Protein AF-A0A7S3CDD2-F1 (afdb_monomer_lite)

pLDDT: mean 77.71, std 18.98, range [27.02, 98.0]

Structure (mmCIF, N/CA/C/O backbone):
data_AF-A0A7S3CDD2-F1
#
_entry.id   AF-A0A7S3CDD2-F1
#
loop_
_atom_site.group_PDB
_atom_site.id
_atom_site.type_symbol
_atom_site.label_atom_id
_atom_site.label_alt_id
_atom_site.label_comp_id
_atom_site.label_asym_id
_atom_site.label_entity_id
_atom_site.label_seq_id
_atom_site.pdbx_PDB_ins_code
_atom_site.Cartn_x
_atom_site.Cartn_y
_atom_site.Cartn_z
_atom_site.occupancy
_atom_site.B_iso_or_equiv
_atom_site.auth_seq_id
_atom_site.auth_comp_id
_atom_site.auth_asym_id
_atom_site.auth_atom_id
_atom_site.pdbx_PDB_model_num
ATOM 1 N N . LYS A 1 1 ? 47.837 -48.093 -60.124 1.00 44.69 1 LYS A N 1
ATOM 2 C CA . LYS A 1 1 ? 47.732 -46.709 -59.600 1.00 44.69 1 LYS A CA 1
ATOM 3 C C . LYS A 1 1 ? 46.659 -46.720 -58.515 1.00 44.69 1 LYS A C 1
ATOM 5 O O . LYS A 1 1 ? 45.499 -46.904 -58.849 1.00 44.69 1 LYS A O 1
ATOM 10 N N . GLN A 1 2 ? 47.067 -46.703 -57.245 1.00 33.03 2 GLN A N 1
ATOM 11 C CA . GLN A 1 2 ? 46.164 -46.720 -56.086 1.00 33.03 2 GLN A CA 1
ATOM 12 C C . GLN A 1 2 ? 45.452 -45.362 -55.933 1.00 33.03 2 GLN A C 1
ATOM 14 O O . GLN A 1 2 ? 46.067 -44.343 -56.252 1.00 33.03 2 GLN A O 1
ATOM 19 N N . PRO A 1 3 ? 44.196 -45.319 -55.452 1.00 31.84 3 PRO A N 1
ATOM 20 C CA . PRO A 1 3 ? 43.519 -44.071 -55.125 1.00 31.84 3 PRO A CA 1
ATOM 21 C C . PRO A 1 3 ? 43.970 -43.536 -53.757 1.00 31.84 3 PRO A C 1
ATOM 23 O O . PRO A 1 3 ? 44.093 -44.277 -52.783 1.00 31.84 3 PRO A O 1
ATOM 26 N N . VAL A 1 4 ? 44.219 -42.228 -53.710 1.00 32.44 4 VAL A N 1
ATOM 27 C CA . VAL A 1 4 ? 44.637 -41.464 -52.529 1.00 32.44 4 VAL A CA 1
ATOM 28 C C . VAL A 1 4 ? 43.463 -41.335 -51.553 1.00 32.44 4 VAL A C 1
ATOM 30 O O . VAL A 1 4 ? 42.396 -40.844 -51.916 1.00 32.44 4 VAL A O 1
ATOM 33 N N . ARG A 1 5 ? 43.667 -41.774 -50.308 1.00 27.02 5 ARG A N 1
ATOM 34 C CA . ARG A 1 5 ? 42.737 -41.621 -49.182 1.00 27.02 5 ARG A CA 1
ATOM 35 C C . ARG A 1 5 ? 43.012 -40.270 -48.513 1.00 27.02 5 ARG A C 1
ATOM 37 O O . ARG A 1 5 ? 44.106 -40.063 -48.002 1.00 27.02 5 ARG A O 1
ATOM 44 N N . ILE A 1 6 ? 42.043 -39.355 -48.533 1.00 33.84 6 ILE A N 1
ATOM 45 C CA . ILE A 1 6 ? 42.117 -38.089 -47.790 1.00 33.84 6 ILE A CA 1
ATOM 46 C C . ILE A 1 6 ? 41.611 -38.364 -46.370 1.00 33.84 6 ILE A C 1
ATOM 48 O O . ILE A 1 6 ? 40.431 -38.646 -46.170 1.00 33.84 6 ILE A O 1
ATOM 52 N N . GLU A 1 7 ? 42.509 -38.323 -45.388 1.00 28.56 7 GLU A N 1
ATOM 53 C CA . GLU A 1 7 ? 42.149 -38.348 -43.971 1.00 28.56 7 GLU A CA 1
ATOM 54 C C . GLU A 1 7 ? 41.688 -36.950 -43.534 1.00 28.56 7 GLU A C 1
ATOM 56 O O . GLU A 1 7 ? 42.479 -36.012 -43.441 1.00 28.56 7 GLU A O 1
ATOM 61 N N . CYS A 1 8 ? 40.393 -36.793 -43.248 1.00 30.27 8 CYS A N 1
ATOM 62 C CA . CYS A 1 8 ? 39.900 -35.639 -42.503 1.00 30.27 8 CYS A CA 1
ATOM 63 C C . CYS A 1 8 ? 40.262 -35.818 -41.023 1.00 30.27 8 CYS A C 1
ATOM 65 O O . CYS A 1 8 ? 39.617 -36.577 -40.301 1.00 30.27 8 CYS A O 1
ATOM 67 N N . GLY A 1 9 ? 41.301 -35.112 -40.574 1.00 28.06 9 GLY A N 1
ATOM 68 C CA . GLY A 1 9 ? 41.682 -35.036 -39.167 1.00 28.06 9 GLY A CA 1
ATOM 69 C C . GLY A 1 9 ? 40.544 -34.479 -38.307 1.00 28.06 9 GLY A C 1
ATOM 70 O O . GLY A 1 9 ? 40.182 -33.306 -38.407 1.00 28.06 9 GLY A O 1
ATOM 71 N N . GLY A 1 10 ? 39.984 -35.323 -37.441 1.00 31.42 10 GLY A N 1
ATOM 72 C CA . GLY A 1 10 ? 39.013 -34.921 -36.431 1.00 31.42 10 GLY A CA 1
ATOM 73 C C . GLY A 1 10 ? 39.671 -34.066 -35.349 1.00 31.42 10 GLY A C 1
ATOM 74 O O . GLY A 1 10 ? 40.339 -34.587 -34.457 1.00 31.42 10 GLY A O 1
ATOM 75 N N . ARG A 1 11 ? 39.453 -32.746 -35.382 1.00 32.41 11 ARG A N 1
ATOM 76 C CA . ARG A 1 11 ? 39.662 -31.901 -34.198 1.00 32.41 11 ARG A CA 1
ATOM 77 C C . ARG A 1 11 ? 38.516 -32.138 -33.217 1.00 32.41 11 ARG A C 1
ATOM 79 O O . ARG A 1 11 ? 37.375 -31.762 -33.462 1.00 32.41 11 ARG A O 1
ATOM 86 N N . SER A 1 12 ? 38.857 -32.764 -32.096 1.00 34.38 12 SER A N 1
ATOM 87 C CA . SER A 1 12 ? 38.021 -32.928 -30.907 1.00 34.38 12 SER A CA 1
ATOM 88 C C . SER A 1 12 ? 37.469 -31.574 -30.427 1.00 34.38 12 SER A C 1
ATOM 90 O O . SER A 1 12 ? 38.208 -30.746 -29.891 1.00 34.38 12 SER A O 1
ATOM 92 N N . ARG A 1 13 ? 36.161 -31.339 -30.612 1.00 43.97 13 ARG A N 1
ATOM 93 C CA . ARG A 1 13 ? 35.403 -30.235 -29.996 1.00 43.97 13 ARG A CA 1
ATOM 94 C C . ARG A 1 13 ? 35.226 -30.517 -28.499 1.00 43.97 13 ARG A C 1
ATOM 96 O O . ARG A 1 13 ? 34.187 -31.003 -28.071 1.00 43.97 13 ARG A O 1
ATOM 103 N N . ARG A 1 14 ? 36.245 -30.226 -27.685 1.00 39.53 14 ARG A N 1
ATOM 104 C CA . ARG A 1 14 ? 36.165 -30.303 -26.207 1.00 39.53 14 ARG A CA 1
ATOM 105 C C . ARG A 1 14 ? 35.818 -28.974 -25.513 1.00 39.53 14 ARG A C 1
ATOM 107 O O . ARG A 1 14 ? 35.902 -28.907 -24.295 1.00 39.53 14 ARG A O 1
ATOM 114 N N . GLY A 1 15 ? 35.402 -27.939 -26.251 1.00 38.94 15 GLY A N 1
ATOM 115 C CA . GLY A 1 15 ? 35.083 -26.611 -25.688 1.00 38.94 15 GLY A CA 1
ATOM 116 C C . GLY A 1 15 ? 33.625 -26.141 -25.809 1.00 38.94 15 GLY A C 1
ATOM 117 O O . GLY A 1 15 ? 33.209 -25.270 -25.055 1.00 38.94 15 GLY A O 1
ATOM 118 N N . GLU A 1 16 ? 32.819 -26.707 -26.715 1.00 38.12 16 GLU A N 1
ATOM 119 C CA . GLU A 1 16 ? 31.482 -26.160 -27.032 1.00 38.12 16 GLU A CA 1
ATOM 120 C C . GLU A 1 16 ? 30.388 -26.550 -26.019 1.00 38.12 16 GLU A C 1
ATOM 122 O O . GLU A 1 16 ? 29.448 -25.787 -25.797 1.00 38.12 16 GLU A O 1
ATOM 127 N N . GLY A 1 17 ? 30.517 -27.703 -25.349 1.00 36.50 17 GLY A N 1
ATOM 128 C CA . GLY A 1 17 ? 29.514 -28.184 -24.387 1.00 36.50 17 GLY A CA 1
ATOM 129 C C . GLY A 1 17 ? 29.420 -27.342 -23.107 1.00 36.50 17 GLY A C 1
ATOM 130 O O . GLY A 1 17 ? 28.330 -27.162 -22.568 1.00 36.50 17 GLY A O 1
ATOM 131 N N . GLY A 1 18 ? 30.541 -26.775 -22.648 1.00 36.41 18 GLY A N 1
ATOM 132 C CA . GLY A 1 18 ? 30.579 -25.904 -21.467 1.00 36.41 18 GLY A CA 1
ATOM 133 C C . GLY A 1 18 ? 29.963 -24.529 -21.730 1.00 36.41 18 GLY A C 1
ATOM 134 O O . GLY A 1 18 ? 29.165 -24.050 -20.929 1.00 36.41 18 GLY A O 1
ATOM 135 N N . ALA A 1 19 ? 30.260 -23.928 -22.887 1.00 42.72 19 ALA A N 1
ATOM 136 C CA . ALA A 1 19 ? 29.684 -22.646 -23.289 1.00 42.72 19 ALA A CA 1
ATOM 137 C C . ALA A 1 19 ? 28.159 -22.742 -23.463 1.00 42.72 19 ALA A C 1
ATOM 139 O O . ALA A 1 19 ? 27.428 -21.921 -22.918 1.00 42.72 19 ALA A O 1
ATOM 140 N N . MET A 1 20 ? 27.658 -23.790 -24.127 1.00 38.34 20 MET A N 1
ATOM 141 C CA . MET A 1 20 ? 26.214 -24.008 -24.295 1.00 38.34 20 MET A CA 1
ATOM 142 C C . MET A 1 20 ? 25.479 -24.245 -22.966 1.00 38.34 20 MET A C 1
ATOM 144 O O . MET A 1 20 ? 24.372 -23.739 -22.782 1.00 38.34 20 MET A O 1
ATOM 148 N N . ALA A 1 21 ? 26.087 -24.956 -22.012 1.00 39.12 21 ALA A N 1
ATOM 149 C CA . ALA A 1 21 ? 25.504 -25.168 -20.685 1.00 39.12 21 ALA A CA 1
ATOM 150 C C . ALA A 1 21 ? 25.450 -23.874 -19.850 1.00 39.12 21 ALA A C 1
ATOM 152 O O . ALA A 1 21 ? 24.441 -23.598 -19.200 1.00 39.12 21 ALA A O 1
ATOM 153 N N . VAL A 1 22 ? 26.498 -23.043 -19.905 1.00 51.34 22 VAL A N 1
ATOM 154 C CA . VAL A 1 22 ? 26.541 -21.734 -19.227 1.00 51.34 22 VAL A CA 1
ATOM 155 C C . VAL A 1 22 ? 25.555 -20.746 -19.860 1.00 51.34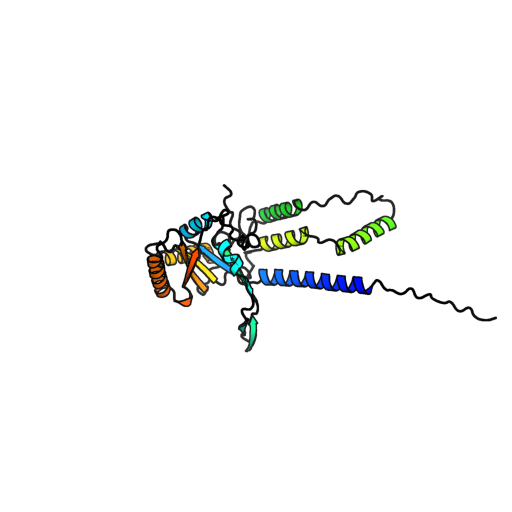 22 VAL A C 1
ATOM 157 O O . VAL A 1 22 ? 24.866 -20.027 -19.135 1.00 51.34 22 VAL A O 1
ATOM 160 N N . LEU A 1 23 ? 25.430 -20.747 -21.192 1.00 50.94 23 LEU A N 1
ATOM 161 C CA . LEU A 1 23 ? 24.440 -19.951 -21.925 1.00 50.94 23 LEU A CA 1
ATOM 162 C C . LEU A 1 23 ? 23.010 -20.367 -21.568 1.00 50.94 23 LEU A C 1
ATOM 164 O O . LEU A 1 23 ? 22.178 -19.503 -21.295 1.00 50.94 23 LEU A O 1
ATOM 168 N N . SER A 1 24 ? 22.747 -21.674 -21.486 1.00 52.56 24 SER A N 1
ATOM 169 C CA . SER A 1 24 ? 21.466 -22.206 -21.019 1.00 52.56 24 SER A CA 1
ATOM 170 C C . SER A 1 24 ? 21.169 -21.743 -19.591 1.00 52.56 24 SER A C 1
ATOM 172 O O . SER A 1 24 ? 20.149 -21.100 -19.361 1.00 52.56 24 SER A O 1
ATOM 174 N N . ALA A 1 25 ? 22.080 -21.946 -18.636 1.00 49.12 25 ALA A N 1
ATOM 175 C CA . ALA A 1 25 ? 21.878 -21.531 -17.245 1.00 49.12 25 ALA A CA 1
ATOM 176 C C . ALA A 1 25 ? 21.693 -20.008 -17.081 1.00 49.12 25 ALA A C 1
ATOM 178 O O . ALA A 1 25 ? 20.940 -19.555 -16.219 1.00 49.12 25 ALA A O 1
ATOM 179 N N . ARG A 1 26 ? 22.363 -19.199 -17.913 1.00 56.16 26 ARG A N 1
ATOM 180 C CA . ARG A 1 26 ? 22.206 -17.738 -17.932 1.00 56.16 26 ARG A CA 1
ATOM 181 C C . ARG A 1 26 ? 20.843 -17.321 -18.481 1.00 56.16 26 ARG A C 1
ATOM 183 O O . ARG A 1 26 ? 20.197 -16.484 -17.861 1.00 56.16 26 ARG A O 1
ATOM 190 N N . ALA A 1 27 ? 20.403 -17.920 -19.587 1.00 57.38 27 ALA A N 1
ATOM 191 C CA . ALA A 1 27 ? 19.078 -17.677 -20.149 1.00 57.38 27 ALA A CA 1
ATOM 192 C C . ALA A 1 27 ? 17.964 -18.078 -19.168 1.00 57.38 27 ALA A C 1
ATOM 194 O O . ALA A 1 27 ? 17.011 -17.325 -18.998 1.00 57.38 27 ALA A O 1
ATOM 195 N N . HIS A 1 28 ? 18.129 -19.203 -18.461 1.00 56.31 28 HIS A N 1
ATOM 196 C CA . HIS A 1 28 ? 17.193 -19.643 -17.422 1.00 56.31 28 HIS A CA 1
ATOM 197 C C . HIS A 1 28 ? 17.109 -18.643 -16.263 1.00 56.31 28 HIS A C 1
ATOM 199 O O . HIS A 1 28 ? 16.005 -18.281 -15.875 1.00 56.31 28 HIS A O 1
ATOM 205 N N . ARG A 1 29 ? 18.242 -18.125 -15.762 1.00 62.16 29 ARG A N 1
ATOM 206 C CA . ARG A 1 29 ? 18.225 -17.075 -14.727 1.00 62.16 29 ARG A CA 1
ATOM 207 C C . ARG A 1 29 ? 17.550 -15.791 -1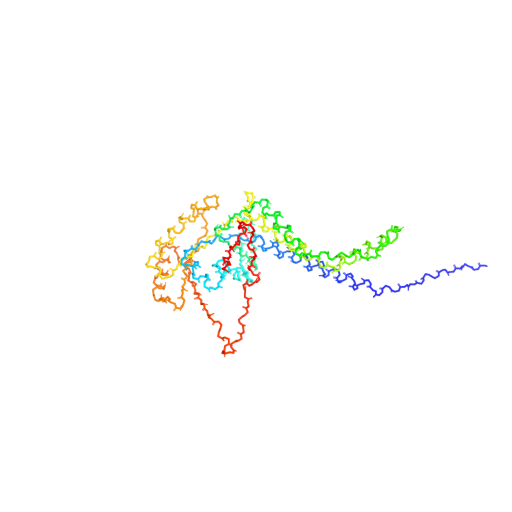5.202 1.00 62.16 29 ARG A C 1
ATOM 209 O O . ARG A 1 29 ? 16.735 -15.246 -14.484 1.00 62.16 29 ARG A O 1
ATOM 216 N N . THR A 1 30 ? 17.827 -15.332 -16.423 1.00 68.00 30 THR A N 1
ATOM 217 C CA . THR A 1 30 ? 17.178 -14.118 -16.955 1.00 68.00 30 THR A CA 1
ATOM 218 C C . THR A 1 30 ? 15.669 -14.293 -17.143 1.00 68.00 30 THR A C 1
ATOM 220 O O . THR A 1 30 ? 14.917 -13.355 -16.908 1.00 68.00 30 THR A O 1
ATOM 223 N N . LEU A 1 31 ? 15.217 -15.481 -17.555 1.00 69.88 31 LEU A N 1
ATOM 224 C CA . LEU A 1 31 ? 13.791 -15.807 -17.617 1.00 69.88 31 LEU A CA 1
ATOM 225 C C . LEU A 1 31 ? 13.153 -15.846 -16.228 1.00 69.88 31 LEU A C 1
ATOM 227 O O . LEU A 1 31 ? 12.048 -15.342 -16.070 1.00 69.88 31 LEU A O 1
ATOM 231 N N . GLN A 1 32 ? 13.847 -16.408 -15.241 1.00 72.31 32 GLN A N 1
ATOM 232 C CA . GLN A 1 32 ? 13.376 -16.444 -13.862 1.00 72.31 32 GLN A CA 1
ATOM 233 C C . GLN A 1 32 ? 13.269 -15.033 -13.264 1.00 72.31 32 GLN A C 1
ATOM 235 O O . GLN A 1 32 ? 12.218 -14.693 -12.734 1.00 72.31 32 GLN A O 1
ATOM 240 N N . ASP A 1 33 ? 14.284 -14.183 -13.451 1.00 72.50 33 ASP A N 1
ATOM 241 C CA . ASP A 1 33 ? 14.257 -12.778 -13.017 1.00 72.50 33 ASP A CA 1
ATOM 242 C C . ASP A 1 33 ? 13.045 -12.039 -13.622 1.00 72.50 33 ASP A C 1
ATOM 244 O O . ASP A 1 33 ? 12.348 -11.295 -12.940 1.00 72.50 33 ASP A O 1
ATOM 248 N N . LEU A 1 34 ? 12.759 -12.269 -14.911 1.00 75.81 34 LEU A N 1
ATOM 249 C CA . LEU A 1 34 ? 11.596 -11.688 -15.588 1.00 75.81 34 LEU A CA 1
ATOM 250 C C . LEU A 1 34 ? 10.269 -12.221 -15.038 1.00 75.81 34 LEU A C 1
ATOM 252 O O . LEU A 1 34 ? 9.309 -11.465 -14.923 1.00 75.81 34 LEU A O 1
ATOM 256 N N . GLN A 1 35 ? 10.192 -13.515 -14.728 1.00 79.06 35 GLN A N 1
ATOM 257 C CA . GLN A 1 35 ? 9.001 -14.110 -14.121 1.00 79.06 35 GLN A CA 1
ATOM 258 C C . GLN A 1 35 ? 8.736 -13.519 -12.738 1.00 79.06 35 GLN A C 1
ATOM 260 O O . GLN A 1 35 ? 7.585 -13.222 -12.428 1.00 79.06 35 GLN A O 1
ATOM 265 N N . GLU A 1 36 ? 9.785 -13.312 -11.943 1.00 79.69 36 GLU A N 1
ATOM 266 C CA . GLU A 1 36 ? 9.703 -12.659 -10.638 1.00 79.69 36 GLU A CA 1
ATOM 267 C C . GLU A 1 36 ? 9.263 -11.191 -10.785 1.00 79.69 36 GLU A C 1
ATOM 269 O O . GLU A 1 36 ? 8.282 -10.801 -10.156 1.00 79.69 36 GLU A O 1
ATOM 274 N N . GLU A 1 37 ? 9.864 -10.411 -11.696 1.00 78.69 37 GLU A N 1
ATOM 275 C CA . GLU A 1 37 ? 9.455 -9.019 -11.981 1.00 78.69 37 GLU A CA 1
ATOM 276 C C . GLU A 1 37 ? 7.971 -8.925 -12.403 1.00 78.69 37 GLU A C 1
ATOM 278 O O . GLU A 1 37 ? 7.223 -8.064 -11.927 1.00 78.69 37 GLU A O 1
ATOM 283 N N . VAL A 1 38 ? 7.513 -9.832 -13.273 1.00 83.19 38 VAL A N 1
ATOM 284 C CA . VAL A 1 38 ? 6.109 -9.887 -13.714 1.00 83.19 38 VAL A CA 1
ATOM 285 C C . VAL A 1 38 ? 5.184 -10.305 -12.570 1.00 83.19 38 VAL A C 1
ATOM 287 O O . VAL A 1 38 ? 4.114 -9.716 -12.406 1.00 83.19 38 VAL A O 1
ATOM 290 N N . ALA A 1 39 ? 5.572 -11.294 -11.763 1.00 82.25 39 ALA A N 1
ATOM 291 C CA . ALA A 1 39 ? 4.796 -11.727 -10.603 1.00 82.25 39 ALA A CA 1
ATOM 292 C C . ALA A 1 39 ? 4.650 -10.598 -9.570 1.00 82.25 39 ALA A C 1
ATOM 294 O O . ALA A 1 39 ? 3.557 -10.368 -9.056 1.00 82.25 39 ALA A O 1
ATOM 295 N N . GLU A 1 40 ? 5.718 -9.838 -9.318 1.00 83.19 40 GLU A N 1
ATOM 296 C CA . GLU A 1 40 ? 5.674 -8.665 -8.446 1.00 83.19 40 GLU A CA 1
ATOM 297 C C . GLU A 1 40 ? 4.737 -7.583 -8.993 1.00 83.19 40 GLU A C 1
ATOM 299 O O . GLU A 1 40 ? 3.902 -7.069 -8.248 1.00 83.19 40 GLU A O 1
ATOM 304 N N . ARG A 1 41 ? 4.815 -7.261 -10.294 1.00 84.69 41 ARG A N 1
ATOM 305 C CA . ARG A 1 41 ? 3.956 -6.244 -10.930 1.00 84.69 41 ARG A CA 1
ATOM 306 C C . ARG A 1 41 ? 2.480 -6.641 -10.956 1.00 84.69 41 ARG A C 1
ATOM 308 O O . ARG A 1 41 ? 1.616 -5.780 -10.816 1.00 84.69 41 ARG A O 1
ATOM 315 N N . THR A 1 42 ? 2.189 -7.924 -11.141 1.00 86.94 42 THR A N 1
ATOM 316 C CA . THR A 1 42 ? 0.814 -8.443 -11.253 1.00 86.94 42 THR A CA 1
ATOM 317 C C . THR A 1 42 ? 0.156 -8.729 -9.904 1.00 86.94 42 THR A C 1
ATOM 319 O O . THR A 1 42 ? -1.033 -9.047 -9.861 1.00 86.94 42 THR A O 1
ATOM 322 N N . GLY A 1 43 ? 0.891 -8.576 -8.799 1.00 90.56 43 GLY A N 1
ATOM 323 C CA . GLY A 1 43 ? 0.340 -8.684 -7.453 1.00 90.56 43 GLY A CA 1
ATOM 324 C C . GLY A 1 43 ? -0.800 -7.685 -7.201 1.00 90.56 43 GLY A C 1
ATOM 325 O O . GLY A 1 43 ? -0.804 -6.599 -7.793 1.00 90.56 43 GLY A O 1
ATOM 326 N N . PRO A 1 44 ? -1.773 -8.007 -6.331 1.00 92.75 44 PRO A N 1
ATOM 327 C CA . PRO A 1 44 ? -2.871 -7.104 -6.002 1.00 92.75 44 PRO A CA 1
ATOM 328 C C . PRO A 1 44 ? -2.379 -5.772 -5.425 1.00 92.75 44 PRO A C 1
ATOM 330 O O . PRO A 1 44 ? -1.503 -5.744 -4.559 1.00 92.75 44 PRO A O 1
ATOM 333 N N . SER A 1 45 ? -2.986 -4.678 -5.885 1.00 93.56 45 SER A N 1
ATOM 334 C CA . SER A 1 45 ? -2.762 -3.324 -5.372 1.00 93.56 45 SER A CA 1
ATOM 335 C C . SER A 1 45 ? -3.612 -3.067 -4.124 1.00 93.56 45 SER A C 1
ATOM 337 O O . SER A 1 45 ? -4.788 -3.434 -4.066 1.00 93.56 45 SER A O 1
ATOM 339 N N . CYS A 1 46 ? -3.031 -2.427 -3.117 1.00 95.12 46 CYS A N 1
ATOM 340 C CA . CYS A 1 46 ? -3.684 -2.036 -1.881 1.00 95.12 46 CYS A CA 1
ATOM 341 C C . CYS A 1 46 ? -3.423 -0.556 -1.610 1.00 95.12 46 CYS A C 1
ATOM 343 O O . CYS A 1 46 ? -2.276 -0.116 -1.502 1.00 95.12 46 CYS A O 1
ATOM 345 N N . LEU A 1 47 ? -4.507 0.193 -1.444 1.00 95.19 47 LEU A N 1
ATOM 346 C CA . LEU A 1 47 ? -4.456 1.587 -1.035 1.00 95.19 47 LEU A CA 1
ATOM 347 C C . LEU A 1 47 ? -4.164 1.664 0.464 1.00 95.19 47 LEU A C 1
ATOM 349 O O . LEU A 1 47 ? -4.704 0.888 1.249 1.00 95.19 47 LEU A O 1
ATOM 353 N N . VAL A 1 48 ? -3.342 2.615 0.881 1.00 96.00 48 VAL A N 1
ATOM 354 C CA . VAL A 1 48 ? -3.050 2.890 2.286 1.00 96.00 48 VAL A CA 1
ATOM 355 C C . VAL A 1 48 ? -3.398 4.342 2.579 1.00 96.00 48 VAL A C 1
ATOM 357 O O . VAL A 1 48 ? -2.941 5.251 1.887 1.00 96.00 48 VAL A O 1
ATOM 360 N N . SER A 1 49 ? -4.209 4.559 3.612 1.00 96.06 49 SER A N 1
ATOM 361 C CA . SER A 1 49 ? -4.543 5.887 4.120 1.00 96.06 49 SER A CA 1
ATOM 362 C C . SER A 1 49 ? -4.253 5.954 5.613 1.00 96.06 49 SER A C 1
ATOM 364 O O . SER A 1 49 ? -4.688 5.098 6.386 1.00 96.06 49 SER A O 1
ATOM 366 N N . CYS A 1 50 ? -3.497 6.970 6.015 1.00 95.62 50 CYS A N 1
ATOM 367 C CA . CYS A 1 50 ? -3.011 7.138 7.378 1.00 95.62 50 CYS A CA 1
ATOM 368 C C . CYS A 1 50 ? -3.572 8.419 7.992 1.00 95.62 50 CYS A C 1
ATOM 370 O O . CYS A 1 50 ? -3.741 9.432 7.310 1.00 95.62 50 CYS A O 1
ATOM 372 N N . SER A 1 51 ? -3.819 8.401 9.302 1.00 95.44 51 SER A N 1
ATOM 373 C CA . SER A 1 51 ? -4.039 9.641 10.037 1.00 95.44 51 SER A CA 1
ATOM 374 C C . SER A 1 51 ? -2.730 10.450 10.122 1.00 95.44 51 SER A C 1
ATOM 376 O O . SER A 1 51 ? -1.645 9.859 10.146 1.00 95.44 51 SER A O 1
ATOM 378 N N . PRO A 1 52 ? -2.790 11.793 10.202 1.00 93.19 52 PRO A N 1
ATOM 379 C CA . PRO A 1 52 ? -1.589 12.635 10.263 1.00 93.19 52 PRO A CA 1
ATOM 380 C C . PRO A 1 52 ? -0.632 12.287 11.416 1.00 93.19 52 PRO A C 1
ATOM 382 O O . PRO A 1 52 ? 0.578 12.468 11.315 1.00 93.19 52 PRO A O 1
ATOM 385 N N . GLU A 1 53 ? -1.163 11.765 12.518 1.00 93.00 53 GLU A N 1
ATOM 386 C CA . GLU A 1 53 ? -0.389 11.346 13.687 1.00 93.00 53 GLU A CA 1
ATOM 387 C C . GLU A 1 53 ? 0.420 10.079 13.407 1.00 93.00 53 GLU A C 1
ATOM 389 O O . GLU A 1 53 ? 1.556 9.970 13.865 1.00 93.00 53 GLU A O 1
ATOM 394 N N . VAL A 1 54 ? -0.132 9.146 12.623 1.00 93.19 54 VAL A N 1
ATOM 395 C CA . VAL A 1 54 ? 0.601 7.958 12.165 1.00 93.19 54 VAL A CA 1
ATOM 396 C C . VAL A 1 54 ? 1.754 8.374 11.255 1.00 93.19 54 VAL A C 1
ATOM 398 O O . VAL A 1 54 ? 2.871 7.898 11.450 1.00 93.19 54 VAL A O 1
ATOM 401 N N . ASP A 1 55 ? 1.516 9.301 10.321 1.00 91.12 55 ASP A N 1
ATOM 402 C CA . ASP A 1 55 ? 2.569 9.850 9.457 1.00 91.12 55 ASP A CA 1
ATOM 403 C C . ASP A 1 55 ? 3.685 10.500 10.285 1.00 91.12 55 ASP A C 1
ATOM 405 O O . ASP A 1 55 ? 4.855 10.156 10.122 1.00 91.12 55 ASP A O 1
ATOM 409 N N . SER A 1 56 ? 3.328 11.391 11.217 1.00 89.12 56 SER A N 1
ATOM 410 C CA . SER A 1 56 ? 4.288 12.060 12.105 1.00 89.12 56 SER A CA 1
ATOM 411 C C . SER A 1 56 ? 5.109 11.061 12.919 1.00 89.12 56 SER A C 1
ATOM 413 O O . SER A 1 56 ? 6.306 11.255 13.141 1.00 89.12 56 SER A O 1
ATOM 415 N N . TYR A 1 57 ? 4.485 9.965 13.344 1.00 87.12 57 TYR A N 1
ATOM 416 C CA . TYR A 1 57 ? 5.175 8.942 14.102 1.00 87.12 57 TYR A CA 1
ATOM 417 C C . TYR A 1 57 ? 6.150 8.127 13.242 1.00 87.12 57 TYR A C 1
ATOM 419 O O . TYR A 1 57 ? 7.297 7.936 13.648 1.00 87.12 57 TYR A O 1
ATOM 427 N N . CYS A 1 58 ? 5.745 7.724 12.034 1.00 88.00 58 CYS A N 1
ATOM 428 C CA . CYS A 1 58 ? 6.617 7.012 11.096 1.00 88.00 58 CYS A CA 1
ATOM 429 C C . CYS A 1 58 ? 7.802 7.889 10.651 1.00 88.00 58 CYS A C 1
ATOM 431 O O . CYS A 1 58 ? 8.936 7.407 10.586 1.00 88.00 58 CYS A O 1
ATOM 433 N N . GLN A 1 59 ? 7.579 9.195 10.461 1.00 84.06 59 GLN A N 1
ATOM 434 C CA . GLN A 1 59 ? 8.616 10.160 10.079 1.00 84.06 59 GLN A CA 1
ATOM 435 C C . GLN A 1 59 ? 9.794 10.221 11.058 1.00 84.06 59 GLN A C 1
ATOM 437 O O . GLN A 1 59 ? 10.911 10.496 10.625 1.00 84.06 59 GLN A O 1
ATOM 442 N N . LYS A 1 60 ? 9.604 9.886 12.345 1.00 83.19 60 LYS A N 1
ATOM 443 C CA . LYS A 1 60 ? 10.713 9.783 13.316 1.00 83.19 60 LYS A CA 1
ATOM 444 C C . LYS A 1 60 ? 11.782 8.766 12.892 1.00 83.19 60 LYS A C 1
ATOM 446 O O . LYS A 1 60 ? 12.930 8.886 13.301 1.00 83.19 60 LYS A O 1
ATOM 451 N N . SER A 1 61 ? 11.404 7.775 12.082 1.00 79.69 61 SER A N 1
ATOM 452 C CA . SER A 1 61 ? 12.300 6.759 11.512 1.00 79.69 61 SER A CA 1
ATOM 453 C C . SER A 1 61 ? 12.768 7.070 10.083 1.00 79.69 61 SER A C 1
ATOM 455 O O . SER A 1 61 ? 13.473 6.264 9.486 1.00 79.69 61 SER A O 1
ATOM 457 N N . GLY A 1 62 ? 12.370 8.213 9.512 1.00 82.44 62 GLY A N 1
ATOM 458 C CA . GLY A 1 62 ? 12.625 8.553 8.106 1.00 82.44 62 GLY A CA 1
ATOM 459 C C . GLY A 1 62 ? 11.777 7.760 7.102 1.00 82.44 62 GLY A C 1
ATOM 460 O O . GLY A 1 62 ? 11.997 7.864 5.897 1.00 82.44 62 GLY A O 1
ATOM 461 N N . LEU A 1 63 ? 10.800 6.979 7.575 1.00 86.75 63 LEU A N 1
ATOM 462 C CA . LEU A 1 63 ? 9.961 6.099 6.760 1.00 86.75 63 LEU A CA 1
ATOM 463 C C . LEU A 1 63 ? 8.496 6.549 6.772 1.00 86.75 63 LEU A C 1
ATOM 465 O O . LEU A 1 63 ? 8.019 7.144 7.735 1.00 86.75 63 LEU A O 1
ATOM 469 N N . SER A 1 64 ? 7.760 6.242 5.703 1.00 89.25 64 SER A N 1
ATOM 470 C CA . SER A 1 64 ? 6.297 6.328 5.691 1.00 89.25 64 SER A CA 1
ATOM 471 C C . SER A 1 64 ? 5.696 5.025 6.223 1.00 89.25 64 SER A C 1
ATOM 473 O O . SER A 1 64 ? 6.366 3.989 6.258 1.00 89.25 64 SER A O 1
ATOM 475 N N . PHE A 1 65 ? 4.412 5.035 6.583 1.00 91.94 65 PHE A N 1
ATOM 476 C CA . PHE A 1 65 ? 3.735 3.802 6.988 1.00 91.94 65 PHE A CA 1
ATOM 477 C C . PHE A 1 65 ? 3.739 2.744 5.869 1.00 91.94 65 PHE A C 1
ATOM 479 O O . PHE A 1 65 ? 3.930 1.561 6.132 1.00 91.94 65 PHE A O 1
ATOM 486 N N . VAL A 1 66 ? 3.635 3.170 4.606 1.00 92.31 66 VAL A N 1
ATOM 487 C CA . VAL A 1 66 ? 3.755 2.281 3.439 1.00 92.31 66 VAL A CA 1
ATOM 488 C C . VAL A 1 66 ? 5.132 1.622 3.382 1.00 92.31 66 VAL A C 1
ATOM 490 O O . VAL A 1 66 ? 5.208 0.411 3.190 1.00 92.31 66 VAL A O 1
ATOM 493 N N . HIS A 1 67 ? 6.215 2.377 3.606 1.00 89.88 67 HIS A N 1
ATOM 494 C CA . HIS A 1 67 ? 7.564 1.803 3.664 1.00 89.88 67 HIS A CA 1
ATOM 495 C C . HIS A 1 67 ? 7.675 0.746 4.765 1.00 89.88 67 HIS A C 1
ATOM 497 O O . HIS A 1 67 ? 8.248 -0.312 4.527 1.00 89.88 67 HIS A O 1
ATOM 503 N N . LEU A 1 68 ? 7.074 0.981 5.936 1.00 90.81 68 LEU A N 1
ATOM 504 C CA . LEU A 1 68 ? 7.088 0.013 7.035 1.00 90.81 68 LEU A CA 1
ATOM 505 C C . LEU A 1 68 ? 6.389 -1.310 6.682 1.00 90.81 68 LEU A C 1
ATOM 507 O O . LEU A 1 68 ? 6.813 -2.356 7.168 1.00 90.81 68 LEU A O 1
ATOM 511 N N . LEU A 1 69 ? 5.357 -1.279 5.833 1.00 92.38 69 LEU A N 1
ATOM 512 C CA . LEU A 1 69 ? 4.600 -2.466 5.424 1.00 92.38 69 LEU A CA 1
ATOM 513 C C . LEU A 1 69 ? 5.291 -3.294 4.332 1.00 92.38 69 LEU A C 1
ATOM 515 O O . LEU A 1 69 ? 5.172 -4.520 4.336 1.00 92.38 69 LEU A O 1
ATOM 519 N N . ARG A 1 70 ? 5.995 -2.650 3.393 1.00 91.12 70 ARG A N 1
ATOM 520 C CA . ARG A 1 70 ? 6.523 -3.294 2.173 1.00 91.12 70 ARG A CA 1
ATOM 521 C C . ARG A 1 70 ? 7.325 -4.584 2.406 1.00 91.12 70 ARG A C 1
ATOM 523 O O . ARG A 1 70 ? 7.037 -5.549 1.696 1.00 91.12 70 ARG A O 1
ATOM 530 N N . PRO A 1 71 ? 8.245 -4.679 3.389 1.00 90.38 71 PRO A N 1
ATOM 531 C CA . PRO A 1 71 ? 9.015 -5.908 3.607 1.00 90.38 71 PRO A CA 1
ATOM 532 C C . PRO A 1 71 ? 8.146 -7.123 3.951 1.00 90.38 71 PRO A C 1
ATOM 534 O O . PRO A 1 71 ? 8.527 -8.262 3.703 1.00 90.38 71 PRO A O 1
ATOM 537 N N . PHE A 1 72 ? 6.956 -6.887 4.506 1.00 91.19 72 PHE A N 1
ATOM 538 C CA . PHE A 1 72 ? 6.026 -7.928 4.943 1.00 91.19 72 PHE A CA 1
ATOM 539 C C . PHE A 1 72 ? 4.955 -8.255 3.898 1.00 91.19 72 PHE A C 1
ATOM 541 O O . PHE A 1 72 ? 4.091 -9.094 4.143 1.00 91.19 72 PHE A O 1
ATOM 548 N N . CYS A 1 73 ? 4.999 -7.610 2.730 1.00 91.44 73 CYS A N 1
ATOM 549 C CA . CYS A 1 73 ? 4.021 -7.819 1.666 1.00 91.44 73 CYS A CA 1
ATOM 550 C C . CYS A 1 73 ? 4.398 -8.955 0.700 1.00 91.44 73 CYS A C 1
ATOM 552 O O . CYS A 1 73 ? 3.598 -9.299 -0.168 1.00 91.44 73 CYS A O 1
ATOM 554 N N . GLN A 1 74 ? 5.585 -9.550 0.850 1.00 89.25 74 GLN A N 1
ATOM 555 C CA . GLN A 1 74 ? 5.999 -10.756 0.132 1.00 89.25 74 GLN A CA 1
ATOM 556 C C . GLN A 1 74 ? 5.694 -11.994 0.980 1.00 89.25 74 GLN A C 1
ATOM 558 O O . GLN A 1 74 ? 6.501 -12.436 1.801 1.00 89.25 74 GLN A O 1
ATOM 563 N N . LEU A 1 75 ? 4.506 -12.559 0.793 1.00 88.56 75 LEU A N 1
ATOM 564 C CA . LEU A 1 75 ? 4.070 -13.746 1.512 1.00 88.56 75 LEU A CA 1
ATOM 565 C C . LEU A 1 75 ? 4.559 -14.990 0.772 1.00 88.56 75 LEU A C 1
ATOM 567 O O . LEU A 1 75 ? 4.031 -15.342 -0.281 1.00 88.56 75 LEU A O 1
ATOM 571 N N . LYS A 1 76 ? 5.562 -15.664 1.333 1.00 87.88 76 LYS A N 1
ATOM 572 C CA . LYS A 1 76 ? 6.094 -16.919 0.789 1.00 87.88 76 LYS A CA 1
ATOM 573 C C . LYS A 1 76 ? 5.464 -18.123 1.481 1.00 87.88 76 LYS A C 1
ATOM 575 O O . LYS A 1 76 ? 5.233 -18.084 2.689 1.00 87.88 76 LYS A O 1
ATOM 580 N N . ASN A 1 77 ? 5.241 -19.210 0.746 1.00 84.81 77 ASN A N 1
ATOM 581 C CA . ASN A 1 77 ? 4.691 -20.470 1.270 1.00 84.81 77 ASN A CA 1
ATOM 582 C C . ASN A 1 77 ? 3.289 -20.359 1.911 1.00 84.81 77 ASN A C 1
ATOM 584 O O . ASN A 1 77 ? 2.964 -21.101 2.840 1.00 84.81 77 ASN A O 1
ATOM 588 N N . VAL A 1 78 ? 2.435 -19.464 1.408 1.00 84.19 78 VAL A N 1
ATOM 589 C CA . VAL A 1 78 ? 1.043 -19.282 1.865 1.00 84.19 78 VAL A CA 1
ATOM 590 C C . VAL A 1 78 ? 0.234 -20.567 1.693 1.00 84.19 78 VAL A C 1
ATOM 592 O O . VAL A 1 78 ? -0.569 -20.931 2.552 1.00 84.19 78 VAL A O 1
ATOM 595 N N . ASN A 1 79 ? 0.460 -21.267 0.578 1.00 82.25 79 ASN A N 1
ATOM 596 C CA . ASN A 1 79 ? -0.183 -22.532 0.244 1.00 82.25 79 ASN A CA 1
ATOM 597 C C . ASN A 1 79 ? -1.720 -22.476 0.402 1.00 82.25 79 ASN A C 1
ATOM 599 O O . ASN A 1 79 ? -2.314 -23.366 1.012 1.00 82.25 79 ASN A O 1
ATOM 603 N N . ALA A 1 80 ? -2.374 -21.439 -0.128 1.00 84.19 80 ALA A N 1
ATOM 604 C CA . ALA A 1 80 ? -3.822 -21.235 -0.000 1.00 84.19 80 ALA A CA 1
ATOM 605 C C . ALA A 1 80 ? -4.591 -21.798 -1.211 1.00 84.19 80 ALA A C 1
ATOM 607 O O . ALA A 1 80 ? -4.208 -21.521 -2.348 1.00 84.19 80 ALA A O 1
ATOM 608 N N . PRO A 1 81 ? -5.679 -22.571 -1.013 1.00 86.19 81 PRO A N 1
ATOM 609 C CA . PRO A 1 81 ? -6.511 -23.046 -2.113 1.00 86.19 81 PRO A CA 1
ATOM 610 C C . PRO A 1 81 ? -7.401 -21.921 -2.658 1.00 86.19 81 PRO A C 1
ATOM 612 O O . PRO A 1 81 ? -8.159 -21.305 -1.913 1.00 86.19 81 PRO A O 1
ATOM 615 N N . VAL A 1 82 ? -7.366 -21.712 -3.970 1.00 83.38 82 VAL A N 1
ATOM 616 C CA . VAL A 1 82 ? -8.259 -20.810 -4.700 1.00 83.38 82 VAL A CA 1
ATOM 617 C C . VAL A 1 82 ? -9.181 -21.642 -5.568 1.00 83.38 82 VAL A C 1
ATOM 619 O O . VAL A 1 82 ? -8.729 -22.460 -6.370 1.00 83.38 82 VAL A O 1
ATOM 622 N N . ARG A 1 83 ? -10.488 -21.433 -5.407 1.00 80.31 83 ARG A N 1
ATOM 623 C CA . ARG A 1 83 ? -11.505 -22.035 -6.270 1.00 80.31 83 ARG A CA 1
ATOM 624 C C . ARG A 1 83 ? -11.892 -21.035 -7.344 1.00 80.31 83 ARG A C 1
ATOM 626 O O . ARG A 1 83 ? -12.290 -19.916 -7.032 1.00 80.31 83 ARG A O 1
ATOM 633 N N . THR A 1 84 ? -11.767 -21.448 -8.597 1.00 78.69 84 THR A N 1
ATOM 634 C CA . THR A 1 84 ? -12.247 -20.672 -9.742 1.00 78.69 84 THR A CA 1
ATOM 635 C C . THR A 1 84 ? -13.658 -21.112 -10.121 1.00 78.69 84 THR A C 1
ATOM 637 O O . THR A 1 84 ? -14.120 -22.177 -9.714 1.00 78.69 84 THR A O 1
ATOM 640 N N . VAL A 1 85 ? -14.343 -20.302 -10.930 1.00 76.62 85 VAL A N 1
ATOM 641 C CA . VAL A 1 85 ? -15.708 -20.579 -11.415 1.00 76.62 85 VAL A CA 1
ATOM 642 C C . VAL A 1 85 ? -15.806 -21.889 -12.217 1.00 76.62 85 VAL A C 1
ATOM 644 O O . VAL A 1 85 ? -16.893 -22.431 -12.367 1.00 76.62 85 VAL A O 1
ATOM 647 N N . GLY A 1 86 ? -14.678 -22.406 -12.720 1.00 75.50 86 GLY A N 1
ATOM 648 C CA . GLY A 1 86 ? -14.591 -23.641 -13.506 1.00 75.50 86 GLY A CA 1
ATOM 649 C C . GLY A 1 86 ? -14.242 -24.901 -12.707 1.00 75.50 86 GLY A C 1
ATOM 650 O O . GLY A 1 86 ? -13.720 -25.841 -13.297 1.00 75.50 86 GLY A O 1
ATOM 651 N N . ASP A 1 87 ? -14.433 -24.906 -11.382 1.00 66.56 87 ASP A N 1
ATOM 652 C CA . ASP A 1 87 ? -14.180 -26.037 -10.459 1.00 66.56 87 ASP A CA 1
ATOM 653 C C . ASP A 1 87 ? -12.719 -26.548 -10.397 1.00 66.56 87 ASP A C 1
ATOM 655 O O . ASP A 1 87 ? -12.359 -27.382 -9.566 1.00 66.56 87 ASP A O 1
ATOM 659 N N . SER A 1 88 ? -11.823 -25.985 -11.213 1.00 74.31 88 SER A N 1
ATOM 660 C CA . SER A 1 88 ? -10.376 -26.156 -11.095 1.00 74.31 88 SER A CA 1
ATOM 661 C C . SER A 1 88 ? -9.867 -25.339 -9.909 1.00 74.31 88 SER A C 1
ATOM 663 O O . SER A 1 88 ? -9.793 -24.105 -9.962 1.00 74.31 88 SER A O 1
ATOM 665 N N . ALA A 1 89 ? -9.532 -26.032 -8.822 1.00 78.25 89 ALA A N 1
ATOM 666 C CA . ALA A 1 89 ? -8.858 -25.433 -7.682 1.00 78.25 89 ALA A CA 1
ATOM 667 C C . ALA A 1 89 ? -7.344 -25.401 -7.929 1.00 78.25 89 ALA A C 1
ATOM 669 O O . ALA A 1 89 ? -6.733 -26.440 -8.174 1.00 78.25 89 ALA A O 1
ATOM 670 N N . TYR A 1 90 ? -6.733 -24.223 -7.826 1.00 84.31 90 TYR A N 1
ATOM 671 C CA . TYR A 1 90 ? -5.276 -24.083 -7.803 1.00 84.31 90 TYR A CA 1
ATOM 672 C C . TYR A 1 90 ? -4.826 -23.567 -6.439 1.00 84.31 90 TYR A C 1
ATOM 674 O O . TYR A 1 90 ? -5.643 -23.151 -5.618 1.00 84.31 90 TYR A O 1
ATOM 682 N N . ARG A 1 91 ? -3.527 -23.652 -6.150 1.00 85.38 91 ARG A N 1
ATOM 683 C CA . ARG A 1 91 ? -2.971 -23.197 -4.874 1.00 85.38 91 ARG A CA 1
ATOM 684 C C . ARG A 1 91 ? -2.039 -22.026 -5.111 1.00 85.38 91 ARG A C 1
ATOM 686 O O . ARG A 1 91 ? -1.146 -22.120 -5.947 1.00 85.38 91 ARG A O 1
ATOM 693 N N . ILE A 1 92 ? -2.240 -20.951 -4.361 1.00 85.25 92 ILE A N 1
ATOM 694 C CA . ILE A 1 92 ? -1.293 -19.842 -4.303 1.00 85.25 92 ILE A CA 1
ATOM 695 C C . ILE A 1 92 ? -0.166 -20.270 -3.366 1.00 85.25 92 ILE A C 1
ATOM 697 O O . ILE A 1 92 ? -0.405 -20.503 -2.178 1.00 85.25 92 ILE A O 1
ATOM 701 N N . GLN A 1 93 ? 1.039 -20.429 -3.913 1.00 85.75 93 GLN A N 1
ATOM 702 C CA . GLN A 1 93 ? 2.238 -20.725 -3.126 1.00 85.75 93 GLN A CA 1
ATOM 703 C C . GLN A 1 93 ? 2.812 -19.442 -2.537 1.00 85.75 93 GLN A C 1
ATOM 705 O O . GLN A 1 93 ? 2.927 -19.345 -1.318 1.00 85.75 93 GLN A O 1
ATOM 710 N N . ASP A 1 94 ? 3.042 -18.449 -3.391 1.00 87.25 94 ASP A N 1
ATOM 711 C CA . ASP A 1 94 ? 3.577 -17.148 -3.015 1.00 87.25 94 ASP A CA 1
ATOM 712 C C . ASP A 1 94 ? 2.619 -16.039 -3.464 1.00 87.25 94 ASP A C 1
ATOM 714 O O . ASP A 1 94 ? 1.969 -16.147 -4.508 1.00 87.25 94 ASP A O 1
ATOM 718 N N . LEU A 1 95 ? 2.505 -14.986 -2.657 1.00 88.19 95 LEU A N 1
ATOM 719 C CA . LEU A 1 95 ? 1.654 -13.832 -2.921 1.00 88.19 95 LEU A CA 1
ATOM 720 C C . LEU A 1 95 ? 2.402 -12.549 -2.568 1.00 88.19 95 LEU A C 1
ATOM 722 O O . LEU A 1 95 ? 2.718 -12.310 -1.404 1.00 88.19 95 LEU A O 1
ATOM 726 N N . THR A 1 96 ? 2.613 -11.700 -3.566 1.00 91.12 96 THR A N 1
ATOM 727 C CA . THR A 1 96 ? 3.135 -10.347 -3.367 1.00 91.12 96 THR A CA 1
ATOM 728 C C . THR A 1 96 ? 1.982 -9.356 -3.397 1.00 91.12 96 THR A C 1
ATOM 730 O O . THR A 1 96 ? 1.247 -9.290 -4.379 1.00 91.12 96 THR A O 1
ATOM 733 N N . ILE A 1 97 ? 1.821 -8.580 -2.330 1.00 93.06 97 ILE A N 1
ATOM 734 C CA . ILE A 1 97 ? 0.853 -7.482 -2.255 1.00 93.06 97 ILE A CA 1
ATOM 735 C C . ILE A 1 97 ? 1.599 -6.172 -2.510 1.00 93.06 97 ILE A C 1
ATOM 737 O O . ILE A 1 97 ? 2.667 -5.931 -1.951 1.00 93.06 97 ILE A O 1
ATOM 741 N N . ARG A 1 98 ? 1.049 -5.302 -3.353 1.00 93.50 98 ARG A N 1
ATOM 742 C CA . ARG A 1 98 ? 1.623 -3.979 -3.608 1.00 93.50 98 ARG A CA 1
ATOM 743 C C . ARG A 1 98 ? 0.866 -2.947 -2.794 1.00 93.50 98 ARG A C 1
ATOM 745 O O . ARG A 1 98 ? -0.335 -2.795 -2.965 1.00 93.50 98 ARG A O 1
ATOM 752 N N . VAL A 1 99 ? 1.560 -2.250 -1.904 1.00 94.00 99 VAL A N 1
ATOM 753 C CA . VAL A 1 99 ? 0.973 -1.216 -1.043 1.00 94.00 99 VAL A CA 1
ATOM 754 C C . VAL A 1 99 ? 1.401 0.171 -1.501 1.00 94.00 99 VAL A C 1
ATOM 756 O O . VAL A 1 99 ? 2.585 0.413 -1.750 1.00 94.00 99 VAL A O 1
ATOM 759 N N . TYR A 1 100 ? 0.437 1.085 -1.578 1.00 92.94 100 TYR A N 1
ATOM 760 C CA . TYR A 1 100 ? 0.646 2.448 -2.051 1.00 92.94 100 TYR A CA 1
ATOM 761 C C . TYR A 1 100 ? -0.043 3.460 -1.148 1.00 92.94 100 TYR A C 1
ATOM 763 O O . TYR A 1 100 ? -1.143 3.218 -0.660 1.00 92.94 100 TYR A O 1
ATOM 771 N N . ASP A 1 101 ? 0.597 4.606 -0.943 1.00 92.12 101 ASP A N 1
ATOM 772 C CA . ASP A 1 101 ? -0.041 5.733 -0.267 1.00 92.12 101 ASP A CA 1
ATOM 773 C C . ASP A 1 101 ? -1.074 6.324 -1.225 1.00 92.12 101 ASP A C 1
ATOM 775 O O . ASP A 1 101 ? -0.722 6.651 -2.359 1.00 92.12 101 ASP A O 1
ATOM 779 N N . GLY A 1 102 ? -2.326 6.475 -0.786 1.00 91.38 102 GLY A N 1
ATOM 780 C CA . GLY A 1 102 ? -3.381 7.050 -1.626 1.00 91.38 102 GLY A CA 1
ATOM 781 C C . GLY A 1 102 ? -2.958 8.382 -2.257 1.00 91.38 102 GLY A C 1
ATOM 782 O O . GLY A 1 102 ? -3.149 8.603 -3.449 1.00 91.38 102 GLY A O 1
ATOM 783 N N . ARG A 1 103 ? -2.220 9.220 -1.520 1.00 89.69 103 ARG A N 1
ATOM 784 C CA . ARG A 1 103 ? -1.745 10.530 -1.999 1.00 89.69 103 ARG A CA 1
ATOM 785 C C . ARG A 1 103 ? -0.781 10.444 -3.186 1.00 89.69 103 ARG A C 1
ATOM 787 O O . ARG A 1 103 ? -0.562 11.453 -3.848 1.00 89.69 103 ARG A O 1
ATOM 794 N N . THR A 1 104 ? -0.178 9.282 -3.439 1.00 88.88 104 THR A N 1
ATOM 795 C CA . THR A 1 104 ? 0.777 9.045 -4.535 1.00 88.88 104 THR A CA 1
ATOM 796 C C . THR A 1 104 ? 0.271 8.032 -5.566 1.00 88.88 104 THR A C 1
ATOM 798 O O . THR A 1 104 ? 1.024 7.647 -6.467 1.00 88.88 104 THR A O 1
ATOM 801 N N . MET A 1 105 ? -1.004 7.629 -5.482 1.00 89.25 105 MET A N 1
ATOM 802 C CA . MET A 1 105 ? -1.684 6.781 -6.468 1.00 89.25 105 MET A CA 1
ATOM 803 C C . MET A 1 105 ? -2.161 7.599 -7.673 1.00 89.25 105 MET A C 1
ATOM 805 O O . MET A 1 105 ? -3.352 7.715 -7.943 1.00 89.25 105 MET A O 1
ATOM 809 N N . TYR A 1 106 ? -1.218 8.193 -8.395 1.00 88.06 106 TYR A N 1
ATOM 810 C CA . TYR A 1 106 ? -1.481 8.855 -9.668 1.00 88.06 106 TYR A CA 1
ATOM 811 C C . TYR A 1 106 ? -0.339 8.600 -10.645 1.00 88.06 106 TYR A C 1
ATOM 813 O O . TYR A 1 106 ? 0.815 8.390 -10.245 1.00 88.06 106 TYR A O 1
ATOM 821 N N . GLN A 1 107 ? -0.676 8.631 -11.933 1.00 89.19 107 GLN A N 1
ATOM 822 C CA . GLN A 1 107 ? 0.305 8.518 -12.997 1.00 89.19 107 GLN A CA 1
ATOM 823 C C . GLN A 1 107 ? 1.049 9.855 -13.172 1.00 89.19 107 GLN A C 1
ATOM 825 O O . GLN A 1 107 ? 0.400 10.896 -13.326 1.00 89.19 107 GLN A O 1
ATOM 830 N N . PRO A 1 108 ? 2.394 9.862 -13.162 1.00 88.19 108 PRO A N 1
ATOM 831 C CA . PRO A 1 108 ? 3.179 11.042 -13.514 1.00 88.19 108 PRO A CA 1
ATOM 832 C C . PRO A 1 108 ? 2.904 11.504 -14.950 1.00 88.19 108 PRO A C 1
ATOM 834 O O . PRO A 1 108 ? 2.499 10.722 -15.810 1.00 88.19 108 PRO A O 1
ATOM 837 N N . THR A 1 109 ? 3.162 12.779 -15.243 1.00 88.56 109 THR A N 1
ATOM 838 C CA . THR A 1 109 ? 3.033 13.284 -16.620 1.00 88.56 109 THR A CA 1
ATOM 839 C C . THR A 1 109 ? 4.105 12.692 -17.538 1.00 88.56 109 THR A C 1
ATOM 841 O O . THR A 1 109 ? 5.197 12.344 -17.091 1.00 88.56 109 THR A O 1
ATOM 844 N N . VAL A 1 110 ? 3.827 12.646 -18.846 1.00 88.81 110 VAL A N 1
ATOM 845 C CA . VAL A 1 110 ? 4.786 12.152 -19.853 1.00 88.81 110 VAL A CA 1
ATOM 846 C C . VAL A 1 110 ? 6.115 12.910 -19.781 1.00 88.81 110 VAL A C 1
ATOM 848 O O . VAL A 1 110 ? 7.162 12.281 -19.753 1.00 88.81 110 VAL A O 1
ATOM 851 N N . ALA A 1 111 ? 6.079 14.241 -19.643 1.00 90.44 111 ALA A N 1
ATOM 852 C CA . ALA A 1 111 ? 7.289 15.058 -19.532 1.00 90.44 111 ALA A CA 1
ATOM 853 C C . ALA A 1 111 ? 8.136 14.698 -18.296 1.00 90.44 111 ALA A C 1
ATOM 855 O O . ALA A 1 111 ? 9.346 14.537 -18.402 1.00 90.44 111 ALA A O 1
ATOM 856 N N . GLN A 1 112 ? 7.498 14.505 -17.134 1.00 87.94 112 GLN A N 1
ATOM 857 C CA . GLN A 1 112 ? 8.187 14.062 -15.914 1.00 87.94 112 GLN A CA 1
ATOM 858 C C . GLN A 1 112 ? 8.784 12.658 -16.069 1.00 87.94 112 GLN A C 1
ATOM 860 O O . GLN A 1 112 ? 9.869 12.388 -15.553 1.00 87.94 112 GLN A O 1
ATOM 865 N N . GLY A 1 113 ? 8.081 11.770 -16.776 1.00 88.75 113 GLY A N 1
ATOM 866 C CA . GLY A 1 113 ? 8.567 10.433 -17.095 1.00 88.75 113 GLY A CA 1
ATOM 867 C C . GLY A 1 113 ? 9.786 10.457 -18.012 1.00 88.75 113 GLY A C 1
ATOM 868 O O . GLY A 1 113 ? 10.784 9.808 -17.704 1.00 88.75 113 GLY A O 1
ATOM 869 N N . ASP A 1 114 ? 9.738 11.242 -19.087 1.00 89.81 114 ASP A N 1
ATOM 870 C CA . ASP A 1 114 ? 10.848 11.398 -20.029 1.00 89.81 114 ASP A CA 1
ATOM 871 C C . ASP A 1 114 ? 12.091 11.975 -19.336 1.00 89.81 114 ASP A C 1
ATOM 873 O O . ASP A 1 114 ? 13.186 11.424 -19.482 1.00 89.81 114 ASP A O 1
ATOM 877 N N . ASP A 1 115 ? 11.921 13.016 -18.514 1.00 89.69 115 ASP A N 1
ATOM 878 C CA . ASP A 1 115 ? 13.004 13.615 -17.727 1.00 89.69 115 ASP A CA 1
ATOM 879 C C . ASP A 1 115 ? 13.625 12.603 -16.748 1.00 89.69 115 ASP A C 1
ATOM 881 O O . ASP A 1 115 ? 14.852 12.497 -16.643 1.00 89.69 115 ASP A O 1
ATOM 885 N N . HIS A 1 116 ? 12.794 11.814 -16.055 1.00 88.81 116 HIS A N 1
ATOM 886 C CA . HIS A 1 116 ? 13.256 10.768 -15.136 1.00 88.81 116 HIS A CA 1
ATOM 887 C C . HIS A 1 116 ? 14.036 9.674 -15.864 1.00 88.81 116 HIS A C 1
ATOM 889 O O . HIS A 1 116 ? 15.133 9.305 -15.447 1.00 88.81 116 HIS A O 1
ATOM 895 N N . LEU A 1 117 ? 13.514 9.170 -16.981 1.00 89.75 117 LEU A N 1
ATOM 896 C CA . LEU A 1 117 ? 14.183 8.131 -17.762 1.00 89.75 117 LEU A CA 1
ATOM 897 C C . LEU A 1 117 ? 15.493 8.636 -18.372 1.00 89.75 117 LEU A C 1
ATOM 899 O O . LEU A 1 117 ? 16.486 7.906 -18.366 1.00 89.75 117 LEU A O 1
ATOM 903 N N . ALA A 1 118 ? 15.534 9.884 -18.843 1.00 89.38 118 ALA A N 1
ATOM 904 C CA . ALA A 1 118 ? 16.765 10.521 -19.298 1.00 89.38 118 ALA A CA 1
ATOM 905 C C . ALA A 1 118 ? 17.793 10.625 -18.160 1.00 89.38 118 ALA A C 1
ATOM 907 O O . ALA A 1 118 ? 18.969 10.308 -18.363 1.00 89.38 118 ALA A O 1
ATOM 908 N N . HIS A 1 119 ? 17.355 10.988 -16.949 1.00 87.44 119 HIS A N 1
ATOM 909 C CA . HIS A 1 119 ? 18.212 11.011 -15.766 1.00 87.44 119 HIS A CA 1
ATOM 910 C C . HIS A 1 119 ? 18.761 9.616 -15.433 1.00 87.44 119 HIS A C 1
ATOM 912 O O . HIS A 1 119 ? 19.977 9.451 -15.291 1.00 87.44 119 HIS A O 1
ATOM 918 N N . VAL A 1 120 ? 17.898 8.596 -15.409 1.00 86.44 120 VAL A N 1
ATOM 919 C CA . VAL A 1 120 ? 18.286 7.194 -15.194 1.00 86.44 120 VAL A CA 1
ATOM 920 C C . VAL A 1 120 ? 19.333 6.771 -16.218 1.00 86.44 120 VAL A C 1
ATOM 922 O O . VAL A 1 120 ? 20.377 6.255 -15.829 1.00 86.44 120 VAL A O 1
ATOM 925 N N . LEU A 1 121 ? 19.123 7.038 -17.509 1.00 86.06 121 LEU A N 1
ATOM 926 C CA . LEU A 1 121 ? 20.094 6.716 -18.559 1.00 86.06 121 LEU A CA 1
ATOM 927 C C . LEU A 1 121 ? 21.417 7.473 -18.383 1.00 86.06 121 LEU A C 1
ATOM 929 O O . LEU A 1 121 ? 22.478 6.883 -18.574 1.00 86.06 121 LEU A O 1
ATOM 933 N N . SER A 1 122 ? 21.375 8.741 -17.967 1.00 84.75 122 SER A N 1
ATOM 934 C CA . SER A 1 122 ? 22.577 9.560 -17.753 1.00 84.75 122 SER A CA 1
ATOM 935 C C . SER A 1 122 ? 23.466 9.052 -16.609 1.00 84.75 122 SER A C 1
ATOM 937 O O . SER A 1 122 ? 24.685 9.232 -16.650 1.00 84.75 122 SER A O 1
ATOM 939 N N . SER A 1 123 ? 22.873 8.374 -15.615 1.00 81.25 123 SER A N 1
ATOM 940 C CA . SER A 1 123 ? 23.605 7.753 -14.502 1.00 81.25 123 SER A CA 1
ATOM 941 C C . SER 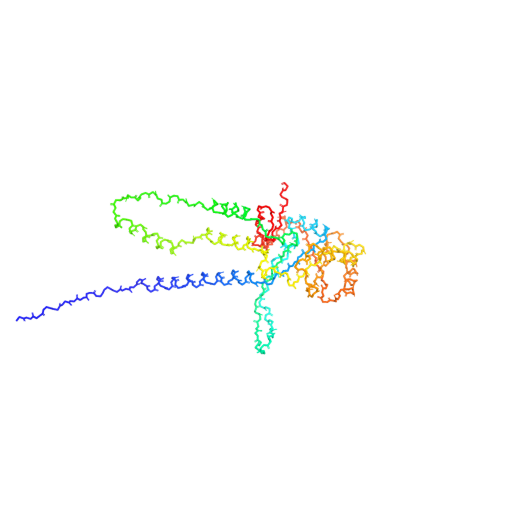A 1 123 ? 24.477 6.574 -14.953 1.00 81.25 123 SER A C 1
ATOM 943 O O . SER A 1 123 ? 25.505 6.277 -14.339 1.00 81.25 123 SER A O 1
ATOM 945 N N . TYR A 1 124 ? 24.123 5.941 -16.076 1.00 74.31 124 TYR A N 1
ATOM 946 C CA . TYR A 1 124 ? 24.914 4.887 -16.689 1.00 74.31 124 TYR A CA 1
ATOM 947 C C . TYR A 1 124 ? 25.857 5.495 -17.722 1.00 74.31 124 TYR A C 1
ATOM 949 O O . TYR A 1 124 ? 25.506 5.719 -18.879 1.00 74.31 124 TYR A O 1
ATOM 957 N N . ARG A 1 125 ? 27.105 5.739 -17.312 1.00 60.66 125 ARG A N 1
ATOM 958 C CA . ARG A 1 125 ? 28.159 6.108 -18.257 1.00 60.66 125 ARG A CA 1
ATOM 959 C C . ARG A 1 125 ? 28.417 4.939 -19.203 1.00 60.66 125 ARG A C 1
ATOM 961 O O . ARG A 1 125 ? 28.978 3.923 -18.806 1.00 60.66 125 ARG A O 1
ATOM 968 N N . VAL A 1 126 ? 28.058 5.108 -20.471 1.00 56.34 126 VAL A N 1
ATOM 969 C CA . VAL A 1 126 ? 28.727 4.376 -21.544 1.00 56.34 126 VAL A CA 1
ATOM 970 C C . VAL A 1 126 ? 30.118 4.992 -21.623 1.00 56.34 126 VAL A C 1
ATOM 972 O O . VAL A 1 126 ? 30.290 6.067 -22.201 1.00 56.34 126 VAL A O 1
ATOM 975 N N . GLU A 1 127 ? 31.107 4.376 -20.972 1.00 48.81 127 GLU A N 1
ATOM 976 C CA . GLU A 1 127 ? 32.498 4.677 -21.305 1.00 48.81 127 GLU A CA 1
ATOM 977 C C . GLU A 1 127 ? 32.613 4.571 -22.826 1.00 48.81 127 GLU A C 1
ATOM 979 O O . GLU A 1 127 ? 32.098 3.623 -23.427 1.00 48.81 127 GLU A O 1
ATOM 984 N N . LYS A 1 128 ? 33.182 5.596 -23.468 1.00 44.22 128 LYS A N 1
ATOM 985 C CA . LYS A 1 128 ? 33.405 5.605 -24.913 1.00 44.22 128 LYS A CA 1
ATOM 986 C C . LYS A 1 128 ? 34.385 4.474 -25.251 1.00 44.22 128 LYS A C 1
ATOM 988 O O . LYS A 1 128 ? 35.561 4.717 -25.465 1.00 44.22 128 LYS A O 1
ATOM 993 N N . GLU A 1 129 ? 33.908 3.235 -25.345 1.00 45.50 129 GLU A N 1
ATOM 994 C CA . GLU A 1 129 ? 34.663 2.060 -25.800 1.00 45.50 129 GLU A CA 1
ATOM 995 C C . GLU A 1 129 ? 34.843 2.076 -27.335 1.00 45.50 129 GLU A C 1
ATOM 997 O O . GLU A 1 129 ? 34.700 1.057 -28.024 1.00 45.50 129 GLU A O 1
ATOM 1002 N N . ILE A 1 130 ? 35.096 3.260 -27.890 1.00 47.25 130 ILE A N 1
ATOM 1003 C CA . ILE A 1 130 ? 35.540 3.459 -29.267 1.00 47.25 130 ILE A CA 1
ATOM 1004 C C . ILE A 1 130 ? 36.877 4.200 -29.198 1.00 47.25 130 ILE A C 1
ATOM 1006 O O . ILE A 1 130 ? 37.051 5.273 -29.764 1.00 47.25 130 ILE A O 1
ATOM 1010 N N . GLU A 1 131 ? 37.827 3.632 -28.464 1.00 47.62 131 GLU A N 1
ATOM 1011 C CA . GLU A 1 131 ? 39.240 3.908 -28.694 1.00 47.62 131 GLU A CA 1
ATOM 1012 C C . GLU A 1 131 ? 39.813 2.718 -29.471 1.00 47.62 131 GLU A C 1
ATOM 1014 O O . GLU A 1 131 ? 39.713 1.571 -29.035 1.00 47.62 131 GLU A O 1
ATOM 1019 N N . GLY A 1 132 ? 40.362 2.985 -30.661 1.00 50.94 132 GLY A N 1
ATOM 1020 C CA . GLY A 1 132 ? 41.161 2.012 -31.415 1.00 50.94 132 GLY A CA 1
ATOM 1021 C C . GLY A 1 132 ? 40.480 1.241 -32.554 1.00 50.94 132 GLY A C 1
ATOM 1022 O O . GLY A 1 132 ? 41.077 0.285 -33.041 1.00 50.94 132 GLY A O 1
ATOM 1023 N N . VAL A 1 133 ? 39.282 1.618 -33.022 1.00 46.81 133 VAL A N 1
ATOM 1024 C CA . VAL A 1 133 ? 38.739 1.044 -34.272 1.00 46.81 133 VAL A CA 1
ATOM 1025 C C . VAL A 1 133 ? 39.180 1.903 -35.451 1.00 46.81 133 VAL A C 1
ATOM 1027 O O . VAL A 1 133 ? 38.626 2.976 -35.679 1.00 46.81 133 VAL A O 1
ATOM 1030 N N . ASP A 1 134 ? 40.174 1.428 -36.198 1.00 51.28 134 ASP A N 1
ATOM 1031 C CA . ASP A 1 134 ? 40.525 2.011 -37.490 1.00 51.28 134 ASP A CA 1
ATOM 1032 C C . ASP A 1 134 ? 39.407 1.683 -38.495 1.00 51.28 134 ASP A C 1
ATOM 1034 O O . ASP A 1 134 ? 39.122 0.514 -38.781 1.00 51.28 134 ASP A O 1
ATOM 1038 N N . ALA A 1 135 ? 38.704 2.712 -38.967 1.00 51.12 135 ALA A N 1
ATOM 1039 C CA . ALA A 1 135 ? 37.511 2.608 -39.808 1.00 51.12 135 ALA A CA 1
ATOM 1040 C C . ALA A 1 135 ? 37.871 2.284 -41.274 1.00 51.12 135 ALA A C 1
ATOM 1042 O O . ALA A 1 135 ? 37.508 3.023 -42.186 1.00 51.12 135 ALA A O 1
ATOM 1043 N N . GLY A 1 136 ? 38.624 1.200 -41.494 1.00 54.84 136 GLY A N 1
ATOM 1044 C CA . GLY A 1 136 ? 39.258 0.909 -42.784 1.00 54.84 136 GLY A CA 1
ATOM 1045 C C . GLY A 1 136 ? 38.793 -0.352 -43.520 1.00 54.84 136 GLY A C 1
ATOM 1046 O O . GLY A 1 136 ? 38.906 -0.389 -44.742 1.00 54.84 136 GLY A O 1
ATOM 1047 N N . SER A 1 137 ? 38.269 -1.388 -42.845 1.00 67.19 137 SER A N 1
ATOM 1048 C CA . SER A 1 137 ? 37.843 -2.623 -43.535 1.00 67.19 137 SER A CA 1
ATOM 1049 C C . SER A 1 137 ? 36.598 -3.295 -42.949 1.00 67.19 137 SER A C 1
ATOM 1051 O O . SER A 1 137 ? 36.333 -3.239 -41.744 1.00 67.19 137 SER A O 1
ATOM 1053 N N . GLU A 1 138 ? 35.839 -3.969 -43.821 1.00 62.38 138 GLU A N 1
ATOM 1054 C CA . GLU A 1 138 ? 34.638 -4.735 -43.468 1.00 62.38 138 GLU A CA 1
ATOM 1055 C C . GLU A 1 138 ? 34.957 -5.882 -42.493 1.00 62.38 138 GLU A C 1
ATOM 1057 O O . GLU A 1 138 ? 34.168 -6.140 -41.582 1.00 62.38 138 GLU A O 1
ATOM 1062 N N . GLU A 1 139 ? 36.124 -6.537 -42.602 1.00 68.50 139 GLU A N 1
ATOM 1063 C CA . GLU A 1 139 ? 36.530 -7.567 -41.636 1.00 68.50 139 GLU A CA 1
ATOM 1064 C C . GLU A 1 139 ? 36.808 -6.996 -40.242 1.00 68.50 139 GLU A C 1
ATOM 1066 O O . GLU A 1 139 ? 36.456 -7.633 -39.249 1.00 68.50 139 GLU A O 1
ATOM 1071 N N . SER A 1 140 ? 37.395 -5.800 -40.150 1.00 62.28 140 SER A N 1
ATOM 1072 C CA . SER A 1 140 ? 37.684 -5.146 -38.868 1.00 62.28 140 SER A CA 1
ATOM 1073 C C . SER A 1 140 ? 36.389 -4.703 -38.176 1.00 62.28 140 SER A C 1
ATOM 1075 O O . SER A 1 140 ? 36.195 -4.936 -36.981 1.00 62.28 140 SER A O 1
ATOM 1077 N N . LEU A 1 141 ? 35.433 -4.180 -38.955 1.00 59.75 141 LEU A N 1
ATOM 1078 C CA . LEU A 1 141 ? 34.082 -3.858 -38.486 1.00 59.75 141 LEU A CA 1
ATOM 1079 C C . LEU A 1 141 ? 33.307 -5.110 -38.055 1.00 59.75 141 LEU A C 1
ATOM 1081 O O . LEU A 1 141 ? 32.694 -5.112 -36.988 1.00 59.75 141 LEU A O 1
ATOM 1085 N N . ARG A 1 142 ? 33.362 -6.202 -38.829 1.00 66.56 142 ARG A N 1
ATOM 1086 C CA . ARG A 1 142 ? 32.737 -7.485 -38.461 1.00 66.56 142 ARG A CA 1
ATOM 1087 C C . ARG A 1 142 ? 33.377 -8.107 -37.224 1.00 66.56 142 ARG A C 1
ATOM 1089 O O . ARG A 1 142 ? 32.656 -8.607 -36.365 1.00 66.56 142 ARG A O 1
ATOM 1096 N N . GLY A 1 143 ? 34.701 -8.059 -37.100 1.00 66.75 143 GLY A N 1
ATOM 1097 C CA . GLY A 1 143 ? 35.430 -8.517 -35.916 1.00 66.75 143 GLY A CA 1
ATOM 1098 C C . GLY A 1 143 ? 35.054 -7.715 -34.670 1.00 66.75 143 GLY A C 1
ATOM 1099 O O . GLY A 1 143 ? 34.737 -8.298 -33.631 1.00 66.75 143 GLY A O 1
ATOM 1100 N N . TYR A 1 144 ? 34.982 -6.387 -34.790 1.00 63.28 144 TYR A N 1
ATOM 1101 C CA . TYR A 1 144 ? 34.516 -5.503 -33.724 1.00 63.28 144 TYR A CA 1
ATOM 1102 C C . TYR A 1 144 ? 33.063 -5.800 -33.327 1.00 63.28 144 TYR A C 1
ATOM 1104 O O . TYR A 1 144 ? 32.796 -6.030 -32.147 1.00 63.28 144 TYR A O 1
ATOM 1112 N N . LEU A 1 145 ? 32.140 -5.892 -34.290 1.00 62.97 145 LEU A N 1
ATOM 1113 C CA . LEU A 1 145 ? 30.728 -6.201 -34.041 1.00 62.97 145 LEU A CA 1
ATOM 1114 C C . LEU A 1 145 ? 30.542 -7.585 -33.408 1.00 62.97 145 LEU A C 1
ATOM 1116 O O . LEU A 1 145 ? 29.832 -7.702 -32.415 1.00 62.97 145 LEU A O 1
ATOM 1120 N N . ASN A 1 146 ? 31.231 -8.617 -33.898 1.00 65.50 146 ASN A N 1
ATOM 1121 C CA . ASN A 1 146 ? 31.169 -9.961 -33.317 1.00 65.50 146 ASN A CA 1
ATOM 1122 C C . ASN A 1 146 ? 31.762 -9.995 -31.903 1.00 65.50 146 ASN A C 1
ATOM 1124 O O . ASN A 1 146 ? 31.174 -10.597 -31.008 1.00 65.50 146 ASN A O 1
ATOM 1128 N N . SER A 1 147 ? 32.866 -9.279 -31.658 1.00 62.12 147 SER A N 1
ATOM 1129 C CA . SER A 1 147 ? 33.421 -9.128 -30.308 1.00 62.12 147 SER A CA 1
ATOM 1130 C C . SER A 1 147 ? 32.475 -8.369 -29.372 1.00 62.12 147 SER A C 1
ATOM 1132 O O . SER A 1 147 ? 32.493 -8.599 -28.169 1.00 62.12 147 SER A O 1
ATOM 1134 N N . LYS A 1 148 ? 31.646 -7.457 -29.895 1.00 59.09 148 LYS A N 1
ATOM 1135 C CA . LYS A 1 148 ? 30.607 -6.748 -29.140 1.00 59.09 148 LYS A CA 1
ATOM 1136 C C . LYS A 1 148 ? 29.360 -7.596 -28.948 1.00 59.09 148 LYS A C 1
ATOM 1138 O O . LYS A 1 148 ? 28.724 -7.417 -27.929 1.00 59.09 148 LYS A O 1
ATOM 1143 N N . ILE A 1 149 ? 29.024 -8.522 -29.846 1.00 58.00 149 ILE A N 1
ATOM 1144 C CA . ILE A 1 149 ? 27.933 -9.491 -29.651 1.00 58.00 149 ILE A CA 1
ATOM 1145 C C . ILE A 1 149 ? 28.323 -10.513 -28.582 1.00 58.00 149 ILE A C 1
ATOM 1147 O O . ILE A 1 149 ? 27.538 -10.755 -27.673 1.00 58.00 149 ILE A O 1
ATOM 1151 N N . GLU A 1 150 ? 29.538 -11.061 -28.628 1.00 52.31 150 GLU A N 1
ATOM 1152 C CA . GLU A 1 150 ? 30.043 -11.961 -27.580 1.00 52.31 150 GLU A CA 1
ATOM 1153 C C . GLU A 1 150 ? 30.231 -11.220 -26.249 1.00 52.31 150 GLU A C 1
ATOM 1155 O O . GLU A 1 150 ? 29.778 -11.693 -25.210 1.00 52.31 150 GLU A O 1
ATOM 1160 N N . ARG A 1 151 ? 30.740 -9.980 -26.270 1.00 52.00 151 ARG A N 1
ATOM 1161 C CA . ARG A 1 151 ? 30.738 -9.137 -25.069 1.00 52.00 151 ARG A CA 1
ATOM 1162 C C . ARG A 1 151 ? 29.337 -8.734 -24.634 1.00 52.00 151 ARG A C 1
ATOM 1164 O O . ARG A 1 151 ? 29.109 -8.708 -23.449 1.00 52.00 151 ARG A O 1
ATOM 1171 N N . ALA A 1 152 ? 28.367 -8.482 -25.508 1.00 49.66 152 ALA A N 1
ATOM 1172 C CA . ALA A 1 152 ? 26.976 -8.201 -25.128 1.00 49.66 152 ALA A CA 1
ATOM 1173 C C . ALA A 1 152 ? 26.292 -9.438 -24.531 1.00 49.66 152 ALA A C 1
ATOM 1175 O O . ALA A 1 152 ? 25.455 -9.314 -23.639 1.00 49.66 152 ALA A O 1
ATOM 1176 N N . ARG A 1 153 ? 26.689 -10.638 -24.974 1.00 51.03 153 ARG A N 1
ATOM 1177 C CA . ARG A 1 153 ? 26.332 -11.907 -24.330 1.00 51.03 153 ARG A CA 1
ATOM 1178 C C . ARG A 1 153 ? 26.955 -12.029 -22.944 1.00 51.03 153 ARG A C 1
ATOM 1180 O O . ARG A 1 153 ? 26.343 -12.664 -22.092 1.00 51.03 153 ARG A O 1
ATOM 1187 N N . GLU A 1 154 ? 28.109 -11.410 -22.688 1.00 47.09 154 GLU A N 1
ATOM 1188 C CA . GLU A 1 154 ? 28.770 -11.357 -21.376 1.00 47.09 154 GLU A CA 1
ATOM 1189 C C . GLU A 1 154 ? 28.295 -10.193 -20.485 1.00 47.09 154 GLU A C 1
ATOM 1191 O O . GLU A 1 154 ? 28.079 -10.390 -19.285 1.00 47.09 154 GLU A O 1
ATOM 1196 N N . VAL A 1 155 ? 28.016 -9.025 -21.060 1.00 48.91 155 VAL A N 1
ATOM 1197 C CA . VAL A 1 155 ? 27.689 -7.754 -20.411 1.00 48.91 155 VAL A CA 1
ATOM 1198 C C . VAL A 1 155 ? 26.283 -7.844 -19.837 1.00 48.91 155 VAL A C 1
ATOM 1200 O O . VAL A 1 155 ? 25.278 -7.940 -20.539 1.00 48.91 155 VAL A O 1
ATOM 1203 N N . LYS A 1 156 ? 26.192 -7.799 -18.507 1.00 56.66 156 LYS A N 1
ATOM 1204 C CA . LYS A 1 156 ? 24.960 -7.357 -17.854 1.00 56.66 156 LYS A CA 1
ATOM 1205 C C . LYS A 1 156 ? 24.712 -5.952 -18.393 1.00 56.66 156 LYS A C 1
ATOM 1207 O O . LYS A 1 156 ? 25.562 -5.114 -18.155 1.00 56.66 156 LYS A O 1
ATOM 1212 N N . VAL A 1 157 ? 23.618 -5.701 -19.111 1.00 67.56 157 VAL A N 1
ATOM 1213 C CA . VAL A 1 157 ? 23.162 -4.346 -19.476 1.00 67.56 157 VAL A CA 1
ATOM 1214 C C . VAL A 1 157 ? 22.375 -3.777 -18.290 1.00 67.56 157 VAL A C 1
ATOM 1216 O O . VAL A 1 157 ? 21.155 -3.935 -18.235 1.00 67.56 157 VAL A O 1
ATOM 1219 N N . PRO A 1 158 ? 23.028 -3.207 -17.256 1.00 72.75 158 PRO A N 1
ATOM 1220 C CA . PRO A 1 158 ? 22.369 -2.939 -15.984 1.00 72.75 158 PRO A CA 1
ATOM 1221 C C . PRO A 1 158 ? 21.436 -1.735 -16.131 1.00 72.75 158 PRO A C 1
ATOM 1223 O O . PRO A 1 158 ? 20.363 -1.726 -15.534 1.00 72.75 158 PRO A O 1
ATOM 1226 N N . TRP A 1 159 ? 21.809 -0.807 -17.022 1.00 78.44 159 TRP A N 1
ATOM 1227 C CA . TRP A 1 159 ? 21.000 0.320 -17.458 1.00 78.44 159 TRP A CA 1
ATOM 1228 C C . TRP A 1 159 ? 19.653 -0.129 -18.019 1.00 78.44 159 TRP A C 1
ATOM 1230 O O . TRP A 1 159 ? 18.648 0.473 -17.680 1.00 78.44 159 TRP A O 1
ATOM 1240 N N . TRP A 1 160 ? 19.598 -1.209 -18.813 1.00 78.88 160 TRP A N 1
ATOM 1241 C CA . TRP A 1 160 ? 18.345 -1.672 -19.418 1.00 78.88 160 TRP A CA 1
ATOM 1242 C C . TRP A 1 160 ? 17.390 -2.225 -18.366 1.00 78.88 160 TRP A C 1
ATOM 1244 O O . TRP A 1 160 ? 16.194 -1.956 -18.411 1.00 78.88 160 TRP A O 1
ATOM 1254 N N . ARG A 1 161 ? 17.919 -2.981 -17.397 1.00 78.38 161 ARG A N 1
ATOM 1255 C CA . ARG A 1 161 ? 17.114 -3.479 -16.276 1.00 78.38 161 ARG A CA 1
ATOM 1256 C C . ARG A 1 161 ? 16.546 -2.316 -15.470 1.00 78.38 161 ARG A C 1
ATOM 1258 O O . ARG A 1 161 ? 15.343 -2.273 -15.257 1.00 78.38 161 ARG A O 1
ATOM 1265 N N . LYS A 1 162 ? 17.391 -1.357 -15.082 1.00 83.19 162 LYS A N 1
ATOM 1266 C CA . LYS A 1 162 ? 16.949 -0.193 -14.307 1.00 83.19 162 LYS A CA 1
ATOM 1267 C C . LYS A 1 162 ? 15.975 0.680 -15.098 1.00 83.19 162 LYS A C 1
ATOM 1269 O O . LYS A 1 162 ? 14.935 1.037 -14.567 1.00 83.19 162 LYS A O 1
ATOM 1274 N N . PHE A 1 163 ? 16.263 0.958 -16.368 1.00 87.25 163 PHE A N 1
ATOM 1275 C CA . PHE A 1 163 ? 15.372 1.694 -17.264 1.00 87.25 163 PHE A CA 1
ATOM 1276 C C . PHE A 1 163 ? 13.997 1.034 -17.344 1.00 87.25 163 PHE A C 1
ATOM 1278 O O . PHE A 1 163 ? 13.000 1.713 -17.152 1.00 87.25 163 PHE A O 1
ATOM 1285 N N . ARG A 1 164 ? 13.935 -0.284 -17.569 1.00 86.44 164 ARG A N 1
ATOM 1286 C CA . ARG A 1 164 ? 12.667 -1.021 -17.634 1.00 86.44 164 ARG A CA 1
ATOM 1287 C C . ARG A 1 164 ? 11.904 -0.950 -16.315 1.00 86.44 164 ARG A C 1
ATOM 1289 O O . ARG A 1 164 ? 10.727 -0.632 -16.328 1.00 86.44 164 ARG A O 1
ATOM 1296 N N . GLN A 1 165 ? 12.582 -1.174 -15.189 1.00 85.00 165 GLN A N 1
ATOM 1297 C CA . GLN A 1 165 ? 11.966 -1.082 -13.863 1.00 85.00 165 GLN A CA 1
ATOM 1298 C C . GLN A 1 165 ? 11.376 0.311 -13.596 1.00 85.00 165 GLN A C 1
ATOM 1300 O O . GLN A 1 165 ? 10.291 0.420 -13.030 1.00 85.00 165 GLN A O 1
ATOM 1305 N N . GLU A 1 166 ? 12.066 1.378 -14.001 1.00 87.75 166 GLU A N 1
ATOM 1306 C CA . GLU A 1 166 ? 11.569 2.751 -13.858 1.00 87.75 166 GLU A CA 1
ATOM 1307 C C . GLU A 1 166 ? 10.467 3.079 -14.877 1.00 87.75 166 GLU A C 1
ATOM 1309 O O . GLU A 1 166 ? 9.474 3.706 -14.518 1.00 87.75 166 GLU A O 1
ATOM 1314 N N . TYR A 1 167 ? 10.576 2.589 -16.112 1.00 88.44 167 TYR A N 1
ATOM 1315 C CA . TYR A 1 167 ? 9.533 2.702 -17.132 1.00 88.44 167 TYR A CA 1
ATOM 1316 C C . TYR A 1 167 ? 8.234 2.032 -16.673 1.00 88.44 167 TYR A C 1
ATOM 1318 O O . TYR A 1 167 ? 7.170 2.644 -16.709 1.00 88.44 167 TYR A O 1
ATOM 1326 N N . ASP A 1 168 ? 8.323 0.817 -16.135 1.00 86.69 168 ASP A N 1
ATOM 1327 C CA . ASP A 1 168 ? 7.180 0.085 -15.599 1.00 86.69 168 ASP A CA 1
ATOM 1328 C C . ASP A 1 168 ? 6.516 0.842 -14.444 1.00 86.69 168 ASP A C 1
ATOM 1330 O O . ASP A 1 168 ? 5.287 0.852 -14.353 1.00 86.69 168 ASP A O 1
ATOM 1334 N N . ARG A 1 169 ? 7.300 1.517 -13.591 1.00 86.94 169 ARG A N 1
ATOM 1335 C CA . ARG A 1 169 ? 6.770 2.378 -12.521 1.00 86.94 169 ARG A CA 1
ATOM 1336 C C . ARG A 1 169 ? 6.031 3.597 -13.066 1.00 86.94 169 ARG A C 1
ATOM 1338 O O . ARG A 1 169 ? 5.003 3.961 -12.508 1.00 86.94 169 ARG A O 1
ATOM 1345 N N . LEU A 1 170 ? 6.514 4.206 -14.148 1.00 88.50 170 LEU A N 1
ATOM 1346 C CA . LEU A 1 170 ? 5.854 5.346 -14.799 1.00 88.50 170 LEU A CA 1
ATOM 1347 C C . LEU A 1 170 ? 4.507 4.979 -15.439 1.00 88.50 170 LEU A C 1
ATOM 1349 O O . LEU A 1 170 ? 3.662 5.848 -15.653 1.00 88.50 170 LEU A O 1
ATOM 1353 N N . LEU A 1 171 ? 4.285 3.695 -15.724 1.00 87.00 171 LEU A N 1
ATOM 1354 C CA . LEU A 1 171 ? 3.008 3.187 -16.224 1.00 87.00 171 LEU A CA 1
ATOM 1355 C C . LEU A 1 171 ? 1.973 2.928 -15.120 1.00 87.00 171 LEU A C 1
ATOM 1357 O O . LEU A 1 171 ? 0.838 2.586 -15.443 1.00 87.00 171 LEU A O 1
ATOM 1361 N N . LEU A 1 172 ? 2.344 3.055 -13.840 1.00 89.19 172 LEU A N 1
ATOM 1362 C CA . LEU A 1 172 ? 1.416 2.797 -12.743 1.00 89.19 172 LEU A CA 1
ATOM 1363 C C . LEU A 1 172 ? 0.268 3.815 -12.721 1.00 89.19 172 LEU A C 1
ATOM 1365 O O . LEU A 1 172 ? 0.481 5.010 -12.933 1.00 89.19 172 LEU A O 1
ATOM 1369 N N . PHE A 1 173 ? -0.931 3.333 -12.388 1.00 89.38 173 PHE A N 1
ATOM 1370 C CA . PHE A 1 173 ? -2.156 4.132 -12.221 1.00 89.38 173 PHE A CA 1
ATOM 1371 C C . PHE A 1 173 ? -2.622 4.852 -13.495 1.00 89.38 173 PHE A C 1
ATOM 1373 O O . PHE A 1 173 ? -3.259 5.905 -13.426 1.00 89.38 173 PHE A O 1
ATOM 1380 N N . GLY A 1 174 ? -2.306 4.299 -14.668 1.00 86.44 174 GLY A N 1
ATOM 1381 C CA . GLY A 1 174 ? -2.820 4.816 -15.933 1.00 86.44 174 GLY A CA 1
ATOM 1382 C C . GLY A 1 174 ? -4.335 4.638 -16.073 1.00 86.44 174 GLY A C 1
ATOM 1383 O O . GLY A 1 174 ? -4.917 3.689 -15.558 1.00 86.44 174 GLY A O 1
ATOM 1384 N N . THR A 1 175 ? -4.987 5.522 -16.834 1.00 82.25 175 THR A N 1
ATOM 1385 C CA . THR A 1 175 ? -6.459 5.567 -17.001 1.00 82.25 175 THR A CA 1
ATOM 1386 C C . THR A 1 175 ? -7.087 4.256 -17.494 1.00 82.25 175 THR A C 1
ATOM 1388 O O . THR A 1 175 ? -8.266 4.001 -17.257 1.00 82.25 175 THR A O 1
ATOM 1391 N N . HIS A 1 176 ? -6.319 3.424 -18.198 1.00 82.44 176 HIS A N 1
ATOM 1392 C CA . HIS A 1 176 ? -6.772 2.143 -18.748 1.00 82.44 176 HIS A CA 1
ATOM 1393 C C . HIS A 1 176 ? -6.043 0.939 -18.139 1.00 82.44 176 HIS A C 1
ATOM 1395 O O . HIS A 1 176 ? -6.132 -0.165 -18.674 1.00 82.44 176 HIS A O 1
ATOM 1401 N N . GLU A 1 177 ? -5.322 1.143 -17.037 1.00 82.06 177 GLU A N 1
ATOM 1402 C CA . GLU A 1 177 ? -4.633 0.079 -16.317 1.00 82.06 177 GLU A CA 1
ATOM 1403 C C . GLU A 1 177 ? -5.555 -0.505 -15.242 1.00 82.06 177 GLU A C 1
ATOM 1405 O O . GLU A 1 177 ? -6.114 0.208 -14.412 1.00 82.06 177 GLU A O 1
ATOM 1410 N N . THR A 1 178 ? -5.720 -1.826 -15.257 1.00 84.75 178 THR A N 1
ATOM 1411 C CA . THR A 1 178 ? -6.578 -2.541 -14.298 1.00 84.75 178 THR A CA 1
ATOM 1412 C C . THR A 1 178 ? -5.783 -3.214 -13.190 1.00 84.75 178 THR A C 1
ATOM 1414 O O . THR A 1 178 ? -6.342 -3.502 -12.134 1.00 84.75 178 THR A O 1
ATOM 1417 N N . LEU A 1 179 ? -4.480 -3.431 -13.393 1.00 88.00 179 LEU A N 1
ATOM 1418 C CA . LEU A 1 179 ? -3.604 -4.054 -12.405 1.00 88.00 179 LEU A CA 1
ATOM 1419 C C . LEU A 1 179 ? -3.455 -3.188 -11.154 1.00 88.00 179 LEU A C 1
ATOM 1421 O O . LEU A 1 179 ? -3.282 -3.710 -10.057 1.00 88.00 179 LEU A O 1
ATOM 1425 N N . ASP A 1 180 ? -3.518 -1.868 -11.298 1.00 89.88 180 ASP A N 1
ATOM 1426 C CA . ASP A 1 180 ? -3.244 -0.936 -10.203 1.00 89.88 180 ASP A CA 1
ATOM 1427 C C . ASP A 1 180 ? -4.488 -0.529 -9.412 1.00 89.88 180 ASP A C 1
ATOM 1429 O O . ASP A 1 180 ? -4.363 0.120 -8.367 1.00 89.88 180 ASP A O 1
ATOM 1433 N N . LEU A 1 181 ? -5.670 -0.965 -9.865 1.00 90.50 181 LEU A N 1
ATOM 1434 C CA . LEU A 1 181 ? -6.925 -0.774 -9.151 1.00 90.50 181 LEU A CA 1
ATOM 1435 C C . LEU A 1 181 ? -6.825 -1.431 -7.766 1.00 90.50 181 LEU A C 1
ATOM 1437 O O . LEU A 1 181 ? -6.542 -2.631 -7.671 1.00 90.50 181 LEU A O 1
ATOM 1441 N N . PRO A 1 182 ? -7.041 -0.674 -6.678 1.00 93.19 182 PRO A N 1
ATOM 1442 C CA . PRO A 1 182 ? -6.922 -1.221 -5.341 1.00 93.19 182 PRO A CA 1
ATOM 1443 C C . PRO A 1 182 ? -8.002 -2.281 -5.111 1.00 93.19 182 PRO A C 1
ATOM 1445 O O . PRO A 1 182 ? -9.191 -2.029 -5.303 1.00 93.19 182 PRO A O 1
ATOM 1448 N N . VAL A 1 183 ? -7.592 -3.468 -4.663 1.00 93.44 183 VAL A N 1
ATOM 1449 C CA . VAL A 1 183 ? -8.511 -4.546 -4.246 1.00 93.44 183 VAL A CA 1
ATOM 1450 C C . VAL A 1 183 ? -8.815 -4.494 -2.748 1.00 93.44 183 VAL A C 1
ATOM 1452 O O . VAL A 1 183 ? -9.805 -5.065 -2.285 1.00 93.44 183 VAL A O 1
ATOM 1455 N N . ALA A 1 184 ? -7.981 -3.778 -1.993 1.00 95.38 184 ALA A N 1
ATOM 1456 C CA . ALA A 1 184 ? -8.153 -3.514 -0.575 1.00 95.38 184 ALA A CA 1
ATOM 1457 C C . ALA A 1 184 ? -7.692 -2.093 -0.210 1.00 95.38 184 ALA A C 1
ATOM 1459 O O . ALA A 1 184 ? -6.917 -1.467 -0.939 1.00 95.38 184 ALA A O 1
ATOM 1460 N N . ALA A 1 185 ? -8.160 -1.604 0.937 1.00 96.44 185 ALA A N 1
ATOM 1461 C CA . ALA A 1 185 ? -7.673 -0.402 1.594 1.00 96.44 185 ALA A CA 1
ATOM 1462 C C . ALA A 1 185 ? -7.237 -0.716 3.029 1.00 96.44 185 ALA A C 1
ATOM 1464 O O . ALA A 1 185 ? -7.977 -1.338 3.794 1.00 96.44 185 ALA A O 1
ATOM 1465 N N . ILE A 1 186 ? -6.056 -0.235 3.406 1.00 97.38 186 ILE A N 1
ATOM 1466 C CA . ILE A 1 186 ? -5.556 -0.227 4.777 1.00 97.38 186 ILE A CA 1
ATOM 1467 C C . ILE A 1 186 ? -5.767 1.174 5.343 1.00 97.38 186 ILE A C 1
ATOM 1469 O O . ILE A 1 186 ? -5.255 2.155 4.806 1.00 97.38 186 ILE A O 1
ATOM 1473 N N . ILE A 1 187 ? -6.511 1.258 6.439 1.00 97.62 187 ILE A N 1
ATOM 1474 C CA . ILE A 1 187 ? -6.841 2.506 7.122 1.00 97.62 187 ILE A CA 1
ATOM 1475 C C . ILE A 1 187 ? -6.125 2.509 8.466 1.00 97.62 187 ILE A C 1
ATOM 1477 O O . ILE A 1 187 ? -6.491 1.757 9.370 1.00 97.62 187 ILE A O 1
ATOM 1481 N N . ALA A 1 188 ? -5.086 3.331 8.585 1.00 97.69 188 ALA A N 1
ATOM 1482 C CA . ALA A 1 188 ? -4.227 3.381 9.757 1.00 97.69 188 ALA A CA 1
ATOM 1483 C C . ALA A 1 188 ? -4.528 4.608 10.626 1.00 97.69 188 ALA A C 1
ATOM 1485 O O . ALA A 1 188 ? -4.496 5.744 10.153 1.00 97.69 188 ALA A O 1
ATOM 1486 N N . VAL A 1 189 ? -4.783 4.383 11.912 1.00 97.38 189 VAL A N 1
ATOM 1487 C CA . VAL A 1 189 ? -5.112 5.423 12.900 1.00 97.38 189 VAL A CA 1
ATOM 1488 C C . VAL A 1 189 ? -4.270 5.252 14.159 1.00 97.38 189 VAL A C 1
ATOM 1490 O O . VAL A 1 189 ? -3.863 4.143 14.499 1.00 97.38 189 VAL A O 1
ATOM 1493 N N . ASN A 1 190 ? -3.993 6.349 14.858 1.00 95.38 190 ASN A N 1
ATOM 1494 C CA . ASN A 1 190 ? -3.169 6.329 16.061 1.00 95.38 190 ASN A CA 1
ATOM 1495 C C . ASN A 1 190 ? -3.948 5.813 17.287 1.00 95.38 190 ASN A C 1
ATOM 1497 O O . ASN A 1 190 ? -5.094 6.180 17.528 1.00 95.38 190 ASN A O 1
ATOM 1501 N N . SER A 1 191 ? -3.296 4.981 18.099 1.00 95.19 191 SER A N 1
ATOM 1502 C CA . SER A 1 191 ? -3.886 4.376 19.302 1.00 95.19 191 SER A CA 1
ATOM 1503 C C . SER A 1 191 ? -4.147 5.350 20.451 1.00 95.19 191 SER A C 1
ATOM 1505 O O . SER A 1 191 ? -5.001 5.074 21.291 1.00 95.19 191 SER A O 1
ATOM 1507 N N . SER A 1 192 ? -3.432 6.479 20.493 1.00 92.38 192 SER A N 1
ATOM 1508 C CA . SER A 1 192 ? -3.581 7.483 21.555 1.00 92.38 192 SER A CA 1
ATOM 1509 C C . SER A 1 192 ? -4.755 8.435 21.318 1.00 92.38 192 SER A C 1
ATOM 1511 O O . SER A 1 192 ? -5.003 9.317 22.139 1.00 92.38 192 SER A O 1
ATOM 1513 N N . ASP A 1 193 ? -5.474 8.291 20.201 1.00 92.50 193 ASP A N 1
ATOM 1514 C CA . ASP A 1 193 ? -6.670 9.083 19.948 1.00 92.50 193 ASP A CA 1
ATOM 1515 C C . ASP A 1 193 ? -7.801 8.689 20.919 1.00 92.50 193 ASP A C 1
ATOM 1517 O O . ASP A 1 193 ? -8.051 7.502 21.140 1.00 92.50 193 ASP A O 1
ATOM 1521 N N . PRO A 1 194 ? -8.524 9.662 21.505 1.00 89.94 194 PRO A N 1
ATOM 1522 C CA . PRO A 1 194 ? -9.598 9.370 22.453 1.00 89.94 194 PRO A CA 1
ATOM 1523 C C . PRO A 1 194 ? -10.821 8.722 21.785 1.00 89.94 194 PRO A C 1
ATOM 1525 O O . PRO A 1 194 ? -11.514 7.936 22.429 1.00 89.94 194 PRO A O 1
ATOM 1528 N N . ASP A 1 195 ? -11.065 9.012 20.503 1.00 94.25 195 ASP A N 1
ATOM 1529 C CA . ASP A 1 195 ? -12.170 8.455 19.714 1.00 94.25 195 ASP A CA 1
ATOM 1530 C C . ASP A 1 195 ? -11.666 7.893 18.375 1.00 94.25 195 ASP A C 1
ATOM 1532 O O . ASP A 1 195 ? -11.820 8.482 17.298 1.00 94.25 195 ASP A O 1
ATOM 1536 N N . VAL A 1 196 ? -11.028 6.724 18.456 1.00 95.56 196 VAL A N 1
ATOM 1537 C CA . VAL A 1 196 ? -10.452 6.034 17.297 1.00 95.56 196 VAL A CA 1
ATOM 1538 C C . VAL A 1 196 ? -11.531 5.628 16.292 1.00 95.56 196 VAL A C 1
ATOM 1540 O O . VAL A 1 196 ? -11.309 5.699 15.082 1.00 95.56 196 VAL A O 1
ATOM 1543 N N . VAL A 1 197 ? -12.721 5.236 16.758 1.00 96.88 197 VAL A N 1
ATOM 1544 C CA . VAL A 1 197 ? -13.806 4.760 15.887 1.00 96.88 197 VAL A CA 1
ATOM 1545 C C . VAL A 1 197 ? -14.326 5.887 14.999 1.00 96.88 197 VAL A C 1
ATOM 1547 O O . VAL A 1 197 ? -14.412 5.708 13.780 1.00 96.88 197 VAL A O 1
ATOM 1550 N N . SER A 1 198 ? -14.644 7.052 15.567 1.00 97.06 198 SER A N 1
ATOM 1551 C CA . SER A 1 198 ? -15.118 8.190 14.771 1.00 97.06 198 SER A CA 1
ATOM 1552 C C . SER A 1 198 ? -14.040 8.694 13.819 1.00 97.06 198 SER A C 1
ATOM 1554 O O . SER A 1 198 ? -14.327 8.957 12.650 1.00 97.06 198 SER A O 1
ATOM 1556 N N . LYS A 1 199 ? -12.783 8.751 14.276 1.00 96.56 199 LYS A N 1
ATOM 1557 C CA . LYS A 1 199 ? -11.649 9.156 13.438 1.00 96.56 199 LYS A CA 1
ATOM 1558 C C . LYS A 1 199 ? -11.435 8.213 12.257 1.00 96.56 199 LYS A C 1
ATOM 1560 O O . LYS A 1 199 ? -11.231 8.670 11.137 1.00 96.56 199 LYS A O 1
ATOM 1565 N N . THR A 1 200 ? -11.567 6.910 12.488 1.00 97.56 200 THR A N 1
ATOM 1566 C CA . THR A 1 200 ? -11.488 5.890 11.435 1.00 97.56 200 THR A CA 1
ATOM 1567 C C . THR A 1 200 ? -12.598 6.073 10.402 1.00 97.56 200 THR A C 1
ATOM 1569 O O . THR A 1 200 ? -12.323 6.061 9.207 1.00 97.56 200 THR A O 1
ATOM 1572 N N . LYS A 1 201 ? -13.848 6.306 10.834 1.00 97.31 201 LYS A N 1
ATOM 1573 C CA . LYS A 1 201 ? -14.969 6.571 9.911 1.00 97.31 201 LYS A CA 1
ATOM 1574 C C . LYS A 1 201 ? -14.733 7.823 9.070 1.00 97.31 201 LYS A C 1
ATOM 1576 O O . LYS A 1 201 ? -14.958 7.795 7.863 1.00 97.31 201 LYS A O 1
ATOM 1581 N N . ALA A 1 202 ? -14.262 8.900 9.698 1.00 97.31 202 ALA A N 1
ATOM 1582 C CA . ALA A 1 202 ? -13.938 10.142 9.006 1.00 97.31 202 ALA A CA 1
ATOM 1583 C C . ALA A 1 202 ? -12.805 9.948 7.986 1.00 97.31 202 ALA A C 1
ATOM 1585 O O . ALA A 1 202 ? -12.874 10.493 6.886 1.00 97.31 202 ALA A O 1
ATOM 1586 N N . LEU A 1 203 ? -11.791 9.147 8.331 1.00 96.88 203 LEU A N 1
ATOM 1587 C CA . LEU A 1 203 ? -10.692 8.828 7.428 1.00 96.88 203 LEU A CA 1
ATOM 1588 C C . LEU A 1 203 ? -11.175 8.006 6.228 1.00 96.88 203 LEU A C 1
ATOM 1590 O O . LEU A 1 203 ? -10.898 8.401 5.105 1.00 96.88 203 LEU A O 1
ATOM 1594 N N . VAL A 1 204 ? -11.976 6.953 6.439 1.00 96.38 204 VAL A N 1
ATOM 1595 C CA . VAL A 1 204 ? -12.576 6.163 5.342 1.00 96.38 204 VAL A CA 1
ATOM 1596 C C . VAL A 1 204 ? -13.371 7.046 4.388 1.00 96.38 204 VAL A C 1
ATOM 1598 O O . VAL A 1 204 ? -13.245 6.908 3.174 1.00 96.38 204 VAL A O 1
ATOM 1601 N N . GLU A 1 205 ? -14.200 7.941 4.924 1.00 96.19 205 GLU A N 1
ATOM 1602 C CA . GLU A 1 205 ? -15.027 8.817 4.098 1.00 96.19 205 GLU A CA 1
ATOM 1603 C C . GLU A 1 205 ? -14.179 9.803 3.291 1.00 96.19 205 GLU A C 1
ATOM 1605 O O . GLU A 1 205 ? -14.434 9.995 2.104 1.00 96.19 205 GLU A O 1
ATOM 1610 N N . ARG A 1 206 ? -13.130 10.367 3.898 1.00 96.12 206 ARG A N 1
ATOM 1611 C CA . ARG A 1 206 ? -12.162 11.201 3.182 1.00 96.12 206 ARG A CA 1
ATOM 1612 C C . ARG A 1 206 ? -11.484 10.417 2.060 1.00 96.12 206 ARG A C 1
ATOM 1614 O O . ARG A 1 206 ? -11.501 10.872 0.922 1.00 96.12 206 ARG A O 1
ATOM 1621 N N . THR A 1 207 ? -10.949 9.232 2.355 1.00 95.38 207 THR A N 1
ATOM 1622 C CA . THR A 1 207 ? -10.283 8.383 1.357 1.00 95.38 207 THR A CA 1
ATOM 1623 C C . THR A 1 207 ? -11.225 8.040 0.205 1.00 95.38 207 THR A C 1
ATOM 1625 O O . THR A 1 207 ? -10.828 8.092 -0.954 1.00 95.38 207 THR A O 1
ATOM 1628 N N . ARG A 1 208 ? -12.495 7.738 0.502 1.00 95.06 208 ARG A N 1
ATOM 1629 C CA . ARG A 1 208 ? -13.523 7.480 -0.513 1.00 95.06 208 ARG A CA 1
ATOM 1630 C C . ARG A 1 208 ? -13.750 8.679 -1.432 1.00 95.06 208 ARG A C 1
ATOM 1632 O O . ARG A 1 208 ? -13.973 8.482 -2.620 1.00 95.06 208 ARG A O 1
ATOM 1639 N N . GLN A 1 209 ? -13.742 9.895 -0.891 1.00 94.62 209 GLN A N 1
ATOM 1640 C CA . GLN A 1 209 ? -13.927 11.120 -1.672 1.00 94.62 209 GLN A CA 1
ATOM 1641 C C . GLN A 1 209 ? -12.699 11.440 -2.530 1.00 94.62 209 GLN A C 1
ATOM 1643 O O . GLN A 1 209 ? -12.853 11.786 -3.697 1.00 94.62 209 GLN A O 1
ATOM 1648 N N . GLU A 1 210 ? -11.497 11.293 -1.970 1.00 93.31 210 GLU A N 1
ATOM 1649 C CA . GLU A 1 210 ? -10.225 11.532 -2.668 1.00 93.31 210 GLU A CA 1
ATOM 1650 C C . GLU A 1 210 ? -9.991 10.537 -3.817 1.00 93.31 210 GLU A C 1
ATOM 1652 O O . GLU A 1 210 ? -9.390 10.899 -4.823 1.00 93.31 210 GLU A O 1
ATOM 1657 N N . HIS A 1 211 ? -10.515 9.315 -3.690 1.00 91.75 211 HIS A N 1
ATOM 1658 C CA . HIS A 1 211 ? -10.338 8.214 -4.644 1.00 91.75 211 HIS A CA 1
ATOM 1659 C C . HIS A 1 211 ? -11.657 7.737 -5.262 1.00 91.75 211 HIS A C 1
ATOM 1661 O O . HIS A 1 211 ? -11.846 6.544 -5.500 1.00 91.75 211 HIS A O 1
ATOM 1667 N N . ALA A 1 212 ? -12.609 8.647 -5.477 1.00 91.44 212 ALA A N 1
ATOM 1668 C CA . ALA A 1 212 ? -13.971 8.307 -5.898 1.00 91.44 212 ALA A CA 1
ATOM 1669 C C . ALA A 1 212 ? -14.050 7.542 -7.236 1.00 91.44 212 ALA A C 1
ATOM 1671 O O . ALA A 1 212 ? -15.007 6.805 -7.463 1.00 91.44 212 ALA A O 1
ATOM 1672 N N . ASP A 1 213 ? -13.057 7.714 -8.105 1.00 87.56 213 ASP A N 1
ATOM 1673 C CA . ASP A 1 213 ? -12.913 7.061 -9.407 1.00 87.56 213 ASP A CA 1
ATOM 1674 C C . ASP A 1 213 ? -12.532 5.577 -9.301 1.00 87.56 213 ASP A C 1
ATOM 1676 O O . ASP A 1 213 ? -13.025 4.756 -10.076 1.00 87.56 213 ASP A O 1
ATOM 1680 N N . VAL A 1 214 ? -11.701 5.221 -8.318 1.00 86.56 214 VAL A N 1
ATOM 1681 C CA . VAL A 1 214 ? -11.233 3.844 -8.085 1.00 86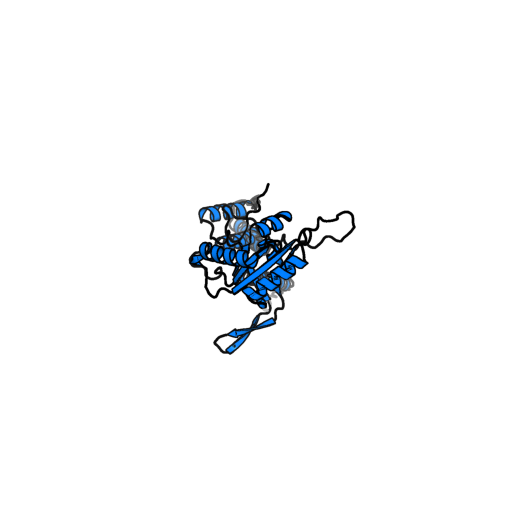.56 214 VAL A CA 1
ATOM 1682 C C . VAL A 1 214 ? -11.915 3.161 -6.893 1.00 86.56 214 VAL A C 1
ATOM 1684 O O . VAL A 1 214 ? -11.728 1.963 -6.667 1.00 86.56 214 VAL A O 1
ATOM 1687 N N . TRP A 1 215 ? -12.716 3.891 -6.110 1.00 89.19 215 TRP A N 1
ATOM 1688 C CA . TRP A 1 215 ? -13.331 3.374 -4.890 1.00 89.19 215 TRP A CA 1
ATOM 1689 C C . TRP A 1 215 ? -14.494 2.415 -5.167 1.00 89.19 215 TRP A C 1
ATOM 1691 O O . TRP A 1 215 ? -15.602 2.810 -5.534 1.00 89.19 215 TRP A O 1
ATOM 1701 N N . ASN A 1 216 ? -14.282 1.135 -4.870 1.00 87.19 216 ASN A N 1
ATOM 1702 C CA . ASN A 1 216 ? -15.331 0.121 -4.906 1.00 87.19 216 ASN A CA 1
ATOM 1703 C C . ASN A 1 216 ? -16.037 0.008 -3.533 1.00 87.19 216 ASN A C 1
ATOM 1705 O O . ASN A 1 216 ? -15.369 -0.165 -2.512 1.00 87.19 216 ASN A O 1
ATOM 1709 N N . PRO A 1 217 ? -17.380 0.027 -3.446 1.00 85.94 217 PRO A N 1
ATOM 1710 C CA . PRO A 1 217 ? -18.089 -0.226 -2.186 1.00 85.94 217 PRO A CA 1
ATOM 1711 C C . PRO A 1 217 ? -17.693 -1.551 -1.509 1.00 85.94 217 PRO A C 1
ATOM 1713 O O . PRO A 1 217 ? -17.545 -1.598 -0.284 1.00 85.94 217 PRO A O 1
ATOM 1716 N N . ASN A 1 218 ? -17.434 -2.586 -2.315 1.00 87.50 218 ASN A N 1
ATOM 1717 C CA . ASN A 1 218 ? -17.024 -3.924 -1.881 1.00 87.50 218 ASN A CA 1
ATOM 1718 C C . ASN A 1 218 ? -15.511 -4.059 -1.647 1.00 87.50 218 ASN A C 1
ATOM 1720 O O . ASN A 1 218 ? -15.027 -5.170 -1.445 1.00 87.50 218 ASN A O 1
ATOM 1724 N N . LEU A 1 219 ? -14.760 -2.954 -1.679 1.00 91.38 219 LEU A N 1
ATOM 1725 C CA . LEU A 1 219 ? -13.336 -2.943 -1.352 1.00 91.38 219 LEU A CA 1
ATOM 1726 C C . LEU A 1 219 ? -13.121 -3.532 0.047 1.00 91.38 219 LEU A C 1
ATOM 1728 O O . LEU A 1 219 ? -13.792 -3.107 0.998 1.00 91.38 219 LEU A O 1
ATOM 1732 N N . LEU A 1 220 ? -12.192 -4.480 0.171 1.00 94.25 220 LEU A N 1
ATOM 1733 C CA . LEU A 1 220 ? -11.793 -5.029 1.465 1.00 94.25 220 LEU A CA 1
ATOM 1734 C C . LEU A 1 220 ? -11.133 -3.919 2.289 1.00 94.25 220 LEU A C 1
ATOM 1736 O O . LEU A 1 220 ? -10.273 -3.206 1.781 1.00 94.25 220 LEU A O 1
ATOM 1740 N N . LYS A 1 221 ? -11.554 -3.730 3.540 1.00 95.19 221 LYS A N 1
ATOM 1741 C CA . LYS A 1 221 ? -11.060 -2.642 4.394 1.00 95.19 221 LYS A CA 1
ATOM 1742 C C . LYS A 1 221 ? -10.433 -3.249 5.631 1.00 95.19 221 LYS A C 1
ATOM 1744 O O . LYS A 1 221 ? -11.148 -3.810 6.453 1.00 95.19 221 LYS A O 1
ATOM 1749 N N . HIS A 1 222 ? -9.125 -3.098 5.765 1.00 96.75 222 HIS A N 1
ATOM 1750 C CA . HIS A 1 222 ? -8.402 -3.481 6.966 1.00 96.75 222 HIS A CA 1
ATOM 1751 C C . HIS A 1 222 ? -8.072 -2.240 7.783 1.00 96.75 222 HIS A C 1
ATOM 1753 O O . HIS A 1 222 ? -7.542 -1.253 7.273 1.00 96.75 222 HIS A O 1
ATOM 1759 N N . PHE A 1 223 ? -8.383 -2.294 9.067 1.00 98.00 223 PHE A N 1
ATOM 1760 C CA . PHE A 1 223 ? -8.184 -1.201 9.997 1.00 98.00 223 PHE A CA 1
ATOM 1761 C C . PHE A 1 223 ? -6.988 -1.504 10.882 1.00 98.00 223 PHE A C 1
ATOM 1763 O O . PHE A 1 223 ? -6.954 -2.516 11.585 1.00 98.00 223 PHE A O 1
ATOM 1770 N N . VAL A 1 224 ? -6.000 -0.618 10.848 1.00 97.88 224 VAL A N 1
ATOM 1771 C CA . VAL A 1 224 ? -4.767 -0.776 11.607 1.00 97.88 224 VAL A CA 1
ATOM 1772 C C . VAL A 1 224 ? -4.693 0.293 12.683 1.00 97.88 224 VAL A C 1
ATOM 1774 O O . VAL A 1 224 ? -4.613 1.487 12.405 1.00 97.88 224 VAL A O 1
ATOM 1777 N N . LEU A 1 225 ? -4.688 -0.151 13.932 1.00 97.44 225 LEU A N 1
ATOM 1778 C CA . LEU A 1 225 ? -4.391 0.690 15.075 1.00 97.44 225 LEU A CA 1
ATOM 1779 C C . LEU A 1 225 ? -2.876 0.742 15.271 1.00 97.44 225 LEU A C 1
ATOM 1781 O O . LEU A 1 225 ? -2.252 -0.265 15.596 1.00 97.44 225 LEU A O 1
ATOM 1785 N N . VAL A 1 226 ? -2.272 1.905 15.073 1.00 96.19 226 VAL A N 1
ATOM 1786 C CA . VAL A 1 226 ? -0.830 2.097 15.235 1.00 96.19 226 VAL A CA 1
ATOM 1787 C C . VAL A 1 226 ? -0.546 2.569 16.652 1.00 96.19 226 VAL A C 1
ATOM 1789 O O . VAL A 1 226 ? -1.045 3.608 17.085 1.00 96.19 226 VAL A O 1
ATOM 1792 N N . HIS A 1 227 ? 0.257 1.802 17.381 1.00 95.00 227 HIS A N 1
ATOM 1793 C CA . HIS A 1 227 ? 0.620 2.096 18.757 1.00 95.00 227 HIS A CA 1
ATOM 1794 C C . HIS A 1 227 ? 2.087 2.498 18.886 1.00 95.00 227 HIS A C 1
ATOM 1796 O O . HIS A 1 227 ? 2.979 1.770 18.442 1.00 95.00 227 HIS A O 1
ATOM 1802 N N . ASP A 1 228 ? 2.317 3.651 19.521 1.00 90.56 228 ASP A N 1
ATOM 1803 C CA . ASP A 1 228 ? 3.647 4.099 19.922 1.00 90.56 228 ASP A CA 1
ATOM 1804 C C . ASP A 1 228 ? 4.047 3.423 21.231 1.00 90.56 228 ASP A C 1
ATOM 1806 O O . ASP A 1 228 ? 3.585 3.812 22.301 1.00 90.56 228 ASP A O 1
ATOM 1810 N N . CYS A 1 229 ? 4.938 2.436 21.157 1.00 88.31 229 CYS A N 1
ATOM 1811 C CA . CYS A 1 229 ? 5.387 1.706 22.340 1.00 88.31 229 CYS A CA 1
ATOM 1812 C C . CYS A 1 229 ? 6.238 2.535 23.314 1.00 88.31 229 CYS A C 1
ATOM 1814 O O . CYS A 1 229 ? 6.492 2.070 24.422 1.00 88.31 229 CYS A O 1
ATOM 1816 N N . GLN A 1 230 ? 6.716 3.722 22.925 1.00 84.00 230 GLN A N 1
ATOM 1817 C CA . GLN A 1 230 ? 7.534 4.568 23.801 1.00 84.00 230 GLN A CA 1
ATOM 1818 C C . GLN A 1 230 ? 6.691 5.509 24.650 1.00 84.00 230 GLN A C 1
ATOM 1820 O O . GLN A 1 230 ? 6.992 5.711 25.822 1.00 84.00 230 GLN A O 1
ATOM 1825 N N . ASN A 1 231 ? 5.653 6.092 24.049 1.00 84.19 231 ASN A N 1
ATOM 1826 C CA . ASN A 1 231 ? 4.878 7.171 24.666 1.00 84.19 231 ASN A CA 1
ATOM 1827 C C . ASN A 1 231 ? 3.396 6.820 24.862 1.00 84.19 231 ASN A C 1
ATOM 1829 O O . ASN A 1 231 ? 2.669 7.579 25.499 1.00 84.19 231 ASN A O 1
ATOM 1833 N N . GLY A 1 232 ? 2.922 5.722 24.273 1.00 86.12 232 GLY A N 1
ATOM 1834 C CA . GLY A 1 232 ? 1.517 5.337 24.286 1.00 86.12 232 GLY A CA 1
ATOM 1835 C C . GLY A 1 232 ? 1.113 4.551 25.532 1.00 86.12 232 GLY A C 1
ATOM 1836 O O . GLY A 1 232 ? 1.868 3.736 26.057 1.00 86.12 232 GLY A O 1
ATOM 1837 N N . ASP A 1 233 ? -0.136 4.737 25.958 1.00 93.00 233 ASP A N 1
ATOM 1838 C CA . ASP A 1 233 ? -0.774 3.889 26.967 1.00 93.00 233 ASP A CA 1
ATOM 1839 C C . ASP A 1 233 ? -1.316 2.613 26.303 1.00 93.00 233 ASP A C 1
ATOM 1841 O O . ASP A 1 233 ? -2.284 2.640 25.536 1.00 93.00 233 ASP A O 1
ATOM 1845 N N . MET A 1 234 ? -0.690 1.475 26.605 1.00 94.00 234 MET A N 1
ATOM 1846 C CA . MET A 1 234 ? -1.080 0.181 26.048 1.00 94.00 234 MET A CA 1
ATOM 1847 C C . MET A 1 234 ? -2.473 -0.282 26.510 1.00 94.00 234 MET A C 1
ATOM 1849 O O . MET A 1 234 ? -3.183 -0.939 25.746 1.00 94.00 234 MET A O 1
ATOM 1853 N N . GLU A 1 235 ? -2.910 0.058 27.722 1.00 94.38 235 GLU A N 1
ATOM 1854 C CA . GLU A 1 235 ? -4.247 -0.312 28.207 1.00 94.38 235 GLU A CA 1
ATOM 1855 C C . GLU A 1 235 ? -5.333 0.543 27.545 1.00 94.38 235 GLU A C 1
ATOM 1857 O O . GLU A 1 235 ? -6.424 0.056 27.229 1.00 94.38 235 GLU A O 1
ATOM 1862 N N . MET A 1 236 ? -5.041 1.813 27.255 1.00 94.50 236 MET A N 1
ATOM 1863 C CA . MET A 1 236 ? -5.885 2.620 26.373 1.00 94.50 236 MET A CA 1
ATOM 1864 C C . MET A 1 236 ? -5.938 2.032 24.957 1.00 94.50 236 MET A C 1
ATOM 1866 O O . MET A 1 236 ? -7.034 1.827 24.436 1.00 94.50 236 MET A O 1
ATOM 1870 N N . ALA A 1 237 ? -4.793 1.684 24.365 1.00 95.31 237 ALA A N 1
ATOM 1871 C CA . ALA A 1 237 ? -4.724 1.125 23.014 1.00 95.31 237 ALA A CA 1
ATOM 1872 C C . ALA A 1 237 ? -5.532 -0.178 22.869 1.00 95.31 237 ALA A C 1
ATOM 1874 O O . ALA A 1 237 ? -6.296 -0.333 21.917 1.00 95.31 237 ALA A O 1
ATOM 1875 N N . LYS A 1 238 ? -5.445 -1.089 23.849 1.00 96.19 238 LYS A N 1
ATOM 1876 C CA . LYS A 1 238 ? -6.259 -2.318 23.878 1.00 96.19 238 LYS A CA 1
ATOM 1877 C C . LYS A 1 238 ? -7.757 -2.018 23.925 1.00 96.19 238 LYS A C 1
ATOM 1879 O O . LYS A 1 238 ? -8.520 -2.638 23.188 1.00 96.19 238 LYS A O 1
ATOM 1884 N N . ARG A 1 239 ? -8.187 -1.056 24.752 1.00 96.00 239 ARG A N 1
ATOM 1885 C CA . ARG A 1 239 ? -9.600 -0.636 24.820 1.00 96.00 239 ARG A CA 1
ATOM 1886 C C . ARG A 1 239 ? -10.082 -0.059 23.490 1.00 96.00 239 ARG A C 1
ATOM 1888 O O . ARG A 1 239 ? -11.162 -0.426 23.031 1.00 96.00 239 ARG A O 1
ATOM 1895 N N . GLN A 1 240 ? -9.273 0.788 22.854 1.00 96.19 240 GLN A N 1
ATOM 1896 C CA . GLN A 1 240 ? -9.586 1.347 21.537 1.00 96.19 240 GLN A CA 1
ATOM 1897 C C . GLN A 1 240 ? -9.687 0.252 20.466 1.00 96.19 240 GLN A C 1
ATOM 1899 O O . GLN A 1 240 ? -10.628 0.256 19.674 1.00 96.19 240 GLN A O 1
ATOM 1904 N N . LEU A 1 241 ? -8.781 -0.732 20.480 1.00 96.81 241 LEU A N 1
ATOM 1905 C CA . LEU A 1 241 ? -8.816 -1.866 19.554 1.00 96.81 241 LEU A CA 1
ATOM 1906 C C . LEU A 1 241 ? -10.107 -2.684 19.689 1.00 96.81 241 LEU A C 1
ATOM 1908 O O . LEU A 1 241 ? -10.705 -3.049 18.678 1.00 96.81 241 LEU A O 1
ATOM 1912 N N . GLU A 1 242 ? -10.561 -2.967 20.911 1.00 96.88 242 GLU A N 1
ATOM 1913 C CA . GLU A 1 242 ? -11.835 -3.667 21.117 1.00 96.88 242 GLU A CA 1
ATOM 1914 C C . GLU A 1 242 ? -13.028 -2.835 20.623 1.00 96.88 242 GLU A C 1
ATOM 1916 O O . GLU A 1 242 ? -13.927 -3.373 19.972 1.00 96.88 242 GLU A O 1
ATOM 1921 N N . GLY A 1 243 ? -12.995 -1.512 20.820 1.00 96.19 243 GLY A N 1
ATOM 1922 C CA . GLY A 1 243 ? -13.970 -0.592 20.227 1.00 96.19 243 GLY A CA 1
ATOM 1923 C C . GLY A 1 243 ? -13.995 -0.659 18.694 1.00 96.19 243 GLY A C 1
ATOM 1924 O O . GLY A 1 243 ? -15.066 -0.751 18.092 1.00 96.19 243 GLY A O 1
ATOM 1925 N N . MET A 1 244 ? -12.824 -0.6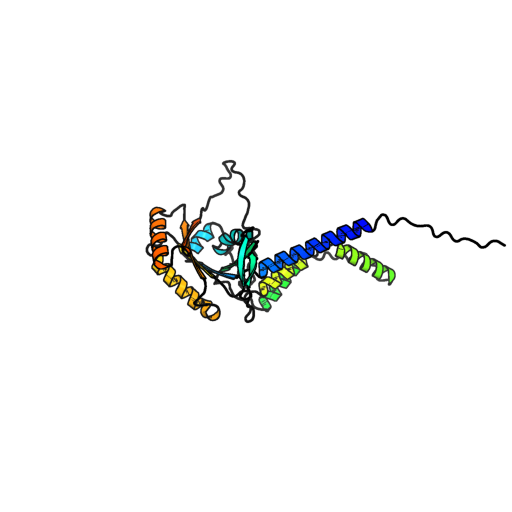94 18.050 1.00 96.75 244 MET A N 1
ATOM 1926 C CA . MET A 1 244 ? -12.717 -0.859 16.597 1.00 96.75 244 MET A CA 1
ATOM 1927 C C . MET A 1 244 ? -13.241 -2.216 16.122 1.00 96.75 244 MET A C 1
ATOM 1929 O O . MET A 1 244 ? -13.973 -2.274 15.136 1.00 96.75 244 MET A O 1
ATOM 1933 N N . LYS A 1 245 ? -12.912 -3.315 16.812 1.00 97.38 245 LYS A N 1
ATOM 1934 C CA . LYS A 1 245 ? -13.416 -4.658 16.472 1.00 97.38 245 LYS A CA 1
ATOM 1935 C C . LYS A 1 245 ? -14.937 -4.737 16.562 1.00 97.38 245 LYS A C 1
ATOM 1937 O O . LYS A 1 245 ? -15.551 -5.403 15.731 1.00 97.38 245 LYS A O 1
ATOM 1942 N N . LEU A 1 246 ? -15.540 -4.053 17.536 1.00 96.75 246 LEU A N 1
ATOM 1943 C CA . LEU A 1 246 ? -16.993 -3.970 17.670 1.00 96.75 246 LEU A CA 1
ATOM 1944 C C . LEU A 1 246 ? -17.627 -3.165 16.525 1.00 96.75 246 LEU A C 1
ATOM 1946 O O . LEU A 1 246 ? -18.685 -3.538 16.028 1.00 96.75 246 LEU A O 1
ATOM 1950 N N . ALA A 1 247 ? -16.982 -2.076 16.098 1.00 96.12 247 ALA A N 1
ATOM 1951 C CA . ALA A 1 247 ? -17.510 -1.183 15.069 1.00 96.12 247 ALA A CA 1
ATOM 1952 C C . ALA A 1 247 ? -17.318 -1.695 13.631 1.00 96.12 247 ALA A C 1
ATOM 1954 O O . ALA A 1 247 ? -18.182 -1.460 12.787 1.00 96.12 247 ALA A O 1
ATOM 1955 N N . PHE A 1 248 ? -16.194 -2.356 13.344 1.00 95.44 248 PHE A N 1
ATOM 1956 C CA . PHE A 1 248 ? -15.776 -2.702 11.980 1.00 95.44 248 PHE A CA 1
ATOM 1957 C C . PHE A 1 248 ? -15.599 -4.207 11.734 1.00 95.44 248 PHE A C 1
ATOM 1959 O O . PHE A 1 248 ? -15.436 -4.624 10.592 1.00 95.44 248 PHE A O 1
ATOM 1966 N N . GLY A 1 249 ? -15.667 -5.028 12.784 1.00 94.50 249 GLY A N 1
ATOM 1967 C CA . GLY A 1 249 ? -15.493 -6.475 12.706 1.00 94.50 249 GLY A CA 1
ATOM 1968 C C . GLY A 1 249 ? -14.140 -6.946 13.239 1.00 94.50 249 GLY A C 1
ATOM 1969 O O . GLY A 1 249 ? -13.103 -6.307 13.080 1.00 94.50 249 GLY A O 1
ATOM 1970 N N . LYS A 1 250 ? -14.145 -8.117 13.885 1.00 92.75 250 LYS A N 1
ATOM 1971 C CA . LYS A 1 250 ? -12.973 -8.663 14.585 1.00 92.75 250 LYS A CA 1
ATOM 1972 C C . LYS A 1 250 ? -11.801 -9.010 13.661 1.00 92.75 250 LYS A C 1
ATOM 1974 O O . LYS A 1 250 ? -10.659 -8.845 14.071 1.00 92.75 250 LYS A O 1
ATOM 1979 N N . ASN A 1 251 ? -12.082 -9.511 12.459 1.00 92.75 251 ASN A N 1
ATOM 1980 C CA . ASN A 1 251 ? -11.052 -10.000 11.534 1.00 92.75 251 ASN A CA 1
ATOM 1981 C C . ASN A 1 251 ? -10.390 -8.872 10.730 1.00 92.75 251 ASN A C 1
ATOM 1983 O O . ASN A 1 251 ? -9.291 -9.055 10.213 1.00 92.75 251 ASN A O 1
ATOM 1987 N N . GLU A 1 252 ? -11.040 -7.710 10.671 1.00 94.06 252 GLU A N 1
ATOM 1988 C CA . GLU A 1 252 ? -10.583 -6.562 9.890 1.00 94.06 252 GLU A CA 1
ATOM 1989 C C . GLU A 1 252 ? -9.687 -5.618 10.696 1.00 94.06 252 GLU A C 1
ATOM 1991 O O . GLU A 1 252 ? -8.979 -4.804 10.111 1.00 94.06 252 GLU A O 1
ATOM 1996 N N . CYS A 1 253 ? -9.701 -5.722 12.028 1.00 96.88 253 CYS A N 1
ATOM 1997 C CA . CYS A 1 253 ? -9.023 -4.799 12.933 1.00 96.88 253 CYS A CA 1
ATOM 1998 C C . CYS A 1 253 ? -7.777 -5.428 13.564 1.00 96.88 253 CYS A C 1
ATOM 2000 O O . CYS A 1 253 ? -7.878 -6.390 14.331 1.00 96.88 253 CYS A O 1
ATOM 2002 N N . HIS A 1 254 ? -6.618 -4.817 13.326 1.00 96.56 254 HIS A N 1
ATOM 2003 C CA . HIS A 1 254 ? -5.324 -5.258 13.852 1.00 96.56 254 HIS A CA 1
ATOM 2004 C C . HIS A 1 254 ? -4.591 -4.103 14.521 1.00 96.56 254 HIS A C 1
ATOM 2006 O O . HIS A 1 254 ? -4.792 -2.945 14.169 1.00 96.56 254 HIS A O 1
ATOM 2012 N N . MET A 1 255 ? -3.727 -4.409 15.486 1.00 96.00 255 MET A N 1
ATOM 2013 C CA . MET A 1 255 ? -2.869 -3.413 16.123 1.00 96.00 255 MET A CA 1
ATOM 2014 C C . MET A 1 255 ? -1.415 -3.677 15.752 1.00 96.00 255 MET A C 1
ATOM 2016 O O . MET A 1 255 ? -0.934 -4.801 15.888 1.00 96.00 255 MET A O 1
ATOM 2020 N N . VAL A 1 256 ? -0.724 -2.635 15.297 1.00 94.81 256 VAL A N 1
ATOM 2021 C CA . VAL A 1 256 ? 0.703 -2.662 14.981 1.00 94.81 256 VAL A CA 1
ATOM 2022 C C . VAL A 1 256 ? 1.444 -1.844 16.024 1.00 94.81 256 VAL A C 1
ATOM 2024 O O . VAL A 1 256 ? 1.127 -0.686 16.281 1.00 94.81 256 VAL A O 1
ATOM 2027 N N . HIS A 1 257 ? 2.449 -2.467 16.620 1.00 91.94 257 HIS A N 1
ATOM 2028 C CA . HIS A 1 257 ? 3.361 -1.837 17.560 1.00 91.94 257 HIS A CA 1
ATOM 2029 C C . HIS A 1 257 ? 4.561 -1.302 16.795 1.00 91.94 257 HIS A C 1
ATOM 2031 O O . HIS A 1 257 ? 5.299 -2.089 16.198 1.00 91.94 257 HIS A O 1
ATOM 2037 N N . LEU A 1 258 ? 4.780 0.010 16.822 1.00 87.06 258 LEU A N 1
ATOM 2038 C CA . LEU A 1 258 ? 6.020 0.567 16.299 1.00 87.06 258 LEU A CA 1
ATOM 2039 C C . LEU A 1 258 ? 6.968 0.862 17.458 1.00 87.06 258 LEU A C 1
ATOM 2041 O O . LEU A 1 258 ? 6.581 1.341 18.523 1.00 87.06 258 LEU A O 1
ATOM 2045 N N . ASN A 1 259 ? 8.233 0.529 17.227 1.00 81.00 259 ASN A N 1
ATOM 2046 C CA . ASN A 1 259 ? 9.319 0.688 18.177 1.00 81.00 259 ASN A CA 1
ATOM 2047 C C . ASN A 1 259 ? 10.429 1.490 17.503 1.00 81.00 259 ASN A C 1
ATOM 2049 O O . ASN A 1 259 ? 11.197 0.943 16.716 1.00 81.00 259 ASN A O 1
ATOM 2053 N N . GLY A 1 260 ? 10.549 2.775 17.824 1.00 67.94 260 GLY A N 1
ATOM 2054 C CA . GLY A 1 260 ? 11.671 3.595 17.366 1.00 67.94 260 GLY A CA 1
ATOM 2055 C C . GLY A 1 260 ? 12.920 3.374 18.218 1.00 67.94 260 GLY A C 1
ATOM 2056 O O . GLY A 1 260 ? 13.299 4.265 18.971 1.00 67.94 260 GLY A O 1
ATOM 2057 N N . LYS A 1 261 ? 13.554 2.195 18.196 1.00 62.16 261 LYS A N 1
ATOM 2058 C CA . LYS A 1 261 ? 14.821 2.038 18.936 1.00 62.16 261 LYS A CA 1
ATOM 2059 C C . LYS A 1 261 ? 15.887 2.950 18.323 1.00 62.16 261 LYS A C 1
ATOM 2061 O O . LYS A 1 261 ? 16.210 2.807 17.148 1.00 62.16 261 LYS A O 1
ATOM 2066 N N . VAL A 1 262 ? 16.474 3.832 19.133 1.00 55.72 262 VAL A N 1
ATOM 2067 C CA . VAL A 1 262 ? 17.792 4.400 18.823 1.00 55.72 262 VAL A CA 1
ATOM 2068 C C . VAL A 1 262 ? 18.776 3.226 18.864 1.00 55.72 262 VAL A C 1
ATOM 2070 O O . VAL A 1 262 ? 18.759 2.491 19.858 1.00 55.72 262 VAL A O 1
ATOM 2073 N N . PRO A 1 263 ? 19.575 2.976 17.812 1.00 54.59 263 PRO A N 1
ATOM 2074 C CA . PRO A 1 263 ? 20.572 1.920 17.841 1.00 54.59 263 PRO A CA 1
ATOM 2075 C C . PRO A 1 263 ? 21.510 2.168 19.019 1.00 54.59 263 PRO A C 1
ATOM 2077 O O . PRO A 1 263 ? 22.228 3.167 19.050 1.00 54.59 263 PRO A O 1
ATOM 2080 N N . ASP A 1 264 ? 21.488 1.275 20.002 1.00 52.41 264 ASP A N 1
ATOM 2081 C CA . ASP A 1 264 ? 22.424 1.320 21.114 1.00 52.41 264 ASP A CA 1
ATOM 2082 C C . ASP A 1 264 ? 23.761 0.756 20.619 1.00 52.41 264 ASP A C 1
ATOM 2084 O O . ASP A 1 264 ? 24.119 -0.398 20.859 1.00 52.41 264 ASP A O 1
ATOM 2088 N N . LEU A 1 265 ? 24.471 1.568 19.826 1.00 54.59 265 LEU A N 1
ATOM 2089 C CA . LEU A 1 265 ? 25.767 1.229 19.225 1.00 54.59 265 LEU A CA 1
ATOM 2090 C C . LEU A 1 265 ? 26.833 0.892 20.288 1.00 54.59 265 LEU A C 1
ATOM 2092 O O . LEU A 1 265 ? 27.898 0.386 19.946 1.00 54.59 265 LEU A O 1
ATOM 2096 N N . LEU A 1 266 ? 26.551 1.161 21.567 1.00 53.91 266 LEU A N 1
ATOM 2097 C CA . LEU A 1 266 ? 27.447 0.949 22.700 1.00 53.91 266 LEU A CA 1
ATOM 2098 C C . LEU A 1 266 ? 27.304 -0.439 23.349 1.00 53.91 266 LEU A C 1
ATOM 2100 O O . LEU A 1 266 ? 28.240 -0.882 24.008 1.00 53.91 266 LEU A O 1
ATOM 2104 N N . ASN A 1 267 ? 26.190 -1.153 23.143 1.00 56.97 267 ASN A N 1
ATOM 2105 C CA . ASN A 1 267 ? 25.879 -2.389 23.880 1.00 56.97 267 ASN A CA 1
ATOM 2106 C C . ASN A 1 267 ? 26.119 -3.698 23.106 1.00 56.97 267 ASN A C 1
ATOM 2108 O O . ASN A 1 267 ? 25.663 -4.762 23.522 1.00 56.97 267 ASN A O 1
ATOM 2112 N N . GLY A 1 268 ? 26.858 -3.656 21.993 1.00 54.78 268 GLY A N 1
ATOM 2113 C CA . G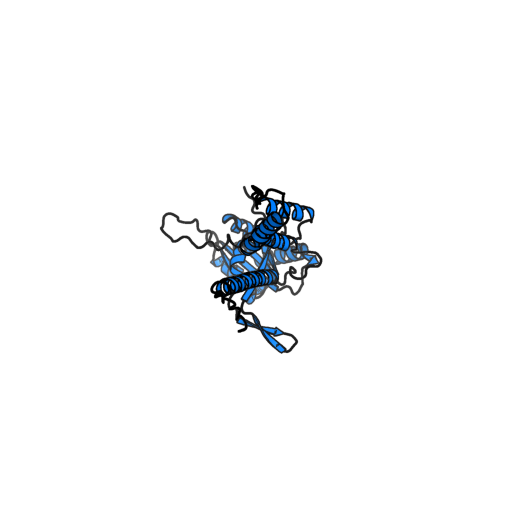LY A 1 268 ? 27.306 -4.869 21.293 1.00 54.78 268 GLY A CA 1
ATOM 2114 C C . GLY A 1 268 ? 26.180 -5.734 20.709 1.00 54.78 268 GLY A C 1
ATOM 2115 O O . GLY A 1 268 ? 26.423 -6.876 20.321 1.00 54.78 268 GLY A O 1
ATOM 2116 N N . THR A 1 269 ? 24.949 -5.217 20.632 1.00 58.97 269 THR A N 1
ATOM 2117 C CA . THR A 1 269 ? 23.858 -5.883 19.916 1.00 58.97 269 THR A CA 1
ATOM 2118 C C . THR A 1 269 ? 24.217 -6.007 18.435 1.00 58.97 269 THR A C 1
ATOM 2120 O O . THR A 1 269 ? 24.634 -5.010 17.838 1.00 58.97 269 THR A O 1
ATOM 2123 N N . PRO A 1 270 ? 24.061 -7.199 17.827 1.00 60.78 270 PRO A N 1
ATOM 2124 C CA . PRO A 1 270 ? 24.331 -7.374 16.409 1.00 60.78 270 PRO A CA 1
ATOM 2125 C C . PRO A 1 270 ? 23.459 -6.409 15.592 1.00 60.78 270 PRO A C 1
ATOM 2127 O O . PRO A 1 270 ? 22.307 -6.167 15.973 1.00 60.78 270 PRO A O 1
ATOM 2130 N N . PRO A 1 271 ? 23.987 -5.847 14.491 1.00 64.44 271 PRO A N 1
ATOM 2131 C CA . PRO A 1 271 ? 23.221 -4.949 13.644 1.00 64.44 271 PRO A CA 1
ATOM 2132 C C . PRO A 1 271 ? 21.979 -5.684 13.139 1.00 64.44 271 PRO A C 1
ATOM 2134 O O . PRO A 1 271 ? 22.062 -6.801 12.624 1.00 64.44 271 PRO A O 1
ATOM 2137 N N . ILE A 1 272 ? 20.817 -5.067 13.341 1.00 67.81 272 ILE A N 1
ATOM 2138 C CA . ILE A 1 272 ? 19.550 -5.580 12.820 1.00 67.81 272 ILE A CA 1
ATOM 2139 C C . ILE A 1 272 ? 19.662 -5.569 11.286 1.00 67.81 272 ILE A C 1
ATOM 2141 O O . ILE A 1 272 ? 20.112 -4.555 10.745 1.00 67.81 272 ILE A O 1
ATOM 2145 N N . PRO A 1 273 ? 19.293 -6.660 10.585 1.00 77.94 273 PRO A N 1
ATOM 2146 C CA . PRO A 1 273 ? 19.286 -6.676 9.128 1.00 77.94 273 PRO A CA 1
ATOM 2147 C C . PRO A 1 273 ? 18.428 -5.533 8.588 1.00 77.94 273 PRO A C 1
ATOM 2149 O O . PRO A 1 273 ? 17.319 -5.304 9.074 1.00 77.94 273 PRO A O 1
ATOM 2152 N N . ASP A 1 274 ? 18.940 -4.826 7.589 1.00 81.62 274 ASP A N 1
ATOM 2153 C CA . ASP A 1 274 ? 18.174 -3.795 6.905 1.00 81.62 274 ASP A CA 1
ATOM 2154 C C . ASP A 1 274 ? 17.108 -4.450 6.025 1.00 81.62 274 ASP A C 1
ATOM 2156 O O . ASP A 1 274 ? 17.416 -5.090 5.022 1.00 81.62 274 ASP A O 1
ATOM 2160 N N . LEU A 1 275 ? 15.849 -4.316 6.439 1.00 84.06 275 LEU A N 1
ATOM 2161 C CA . LEU A 1 275 ? 14.701 -4.863 5.721 1.00 84.06 275 LEU A CA 1
ATOM 2162 C C . LEU A 1 275 ? 14.125 -3.879 4.698 1.00 84.06 275 LEU A C 1
ATOM 2164 O O . LEU A 1 275 ? 13.311 -4.280 3.871 1.00 84.06 275 LEU A O 1
ATOM 2168 N N . TRP A 1 276 ? 14.481 -2.593 4.775 1.00 85.69 276 TRP A N 1
ATOM 2169 C CA . TRP A 1 276 ? 13.740 -1.531 4.095 1.00 85.69 276 TRP A CA 1
ATOM 2170 C C . TRP A 1 276 ? 14.465 -0.956 2.890 1.00 85.69 276 TRP A C 1
ATOM 2172 O O . TRP A 1 276 ? 13.792 -0.625 1.915 1.00 85.69 276 TRP A O 1
ATOM 2182 N N . SER A 1 277 ? 15.796 -0.863 2.900 1.00 82.88 277 SER A N 1
ATOM 2183 C CA . SER A 1 277 ? 16.520 -0.218 1.792 1.00 82.88 277 SER A CA 1
ATOM 2184 C C . SER A 1 277 ? 16.257 -0.859 0.429 1.00 82.88 277 SER A C 1
ATOM 2186 O O . SER A 1 277 ? 16.236 -0.157 -0.576 1.00 82.88 277 SER A O 1
ATOM 2188 N N . GLU A 1 278 ? 15.988 -2.166 0.375 1.00 78.38 278 GLU A N 1
ATOM 2189 C CA . GLU A 1 278 ? 15.660 -2.861 -0.880 1.00 78.38 278 GLU A CA 1
ATOM 2190 C C . GLU A 1 278 ? 14.253 -2.534 -1.412 1.00 78.38 278 GLU A C 1
ATOM 2192 O O . GLU A 1 278 ? 13.998 -2.650 -2.610 1.00 78.38 278 GLU A O 1
ATOM 2197 N N . CYS A 1 279 ? 13.329 -2.112 -0.542 1.00 77.50 279 CYS A N 1
ATOM 2198 C CA . CYS A 1 279 ? 11.926 -1.872 -0.893 1.00 77.50 279 CYS A CA 1
ATOM 2199 C C . CYS A 1 279 ? 11.551 -0.384 -0.995 1.00 77.50 279 CYS A C 1
ATOM 2201 O O . CYS A 1 279 ? 10.429 -0.050 -1.392 1.00 77.50 279 CYS A O 1
ATOM 2203 N N . ILE A 1 280 ? 12.473 0.515 -0.649 1.00 80.75 280 ILE A N 1
ATOM 2204 C CA . ILE A 1 280 ? 12.319 1.960 -0.818 1.00 80.75 280 ILE A CA 1
ATOM 2205 C C . ILE A 1 280 ? 12.868 2.331 -2.187 1.00 80.75 280 ILE A C 1
ATOM 2207 O O . ILE A 1 280 ? 14.022 2.051 -2.506 1.00 80.75 280 ILE A O 1
ATOM 2211 N N . LYS A 1 281 ? 12.041 2.982 -3.002 1.00 77.38 281 LYS A N 1
ATOM 2212 C CA . LYS A 1 281 ? 12.473 3.494 -4.298 1.00 77.38 281 LYS A CA 1
ATOM 2213 C C . LYS A 1 281 ? 12.499 5.012 -4.266 1.00 77.38 281 LYS A C 1
ATOM 2215 O O . LYS A 1 281 ? 11.780 5.650 -3.502 1.00 77.38 281 LYS A O 1
ATOM 2220 N N . GLU A 1 282 ? 13.326 5.595 -5.124 1.00 75.38 282 GLU A N 1
ATOM 2221 C CA . GLU A 1 282 ? 13.372 7.045 -5.283 1.00 75.38 282 GLU A CA 1
ATOM 2222 C C . GLU A 1 282 ? 12.009 7.574 -5.741 1.00 75.38 282 GLU A C 1
ATOM 2224 O O . GLU A 1 282 ? 11.343 6.974 -6.597 1.00 75.38 282 GLU A O 1
ATOM 2229 N N . SER A 1 283 ? 11.595 8.696 -5.150 1.00 72.81 283 SER A N 1
ATOM 2230 C CA . SER A 1 283 ? 10.388 9.400 -5.568 1.00 72.81 283 SER A CA 1
ATOM 2231 C C . SER A 1 283 ? 10.623 10.024 -6.938 1.00 72.81 283 SER A C 1
ATOM 2233 O O . SER A 1 283 ? 11.677 10.608 -7.195 1.00 72.81 283 SER A O 1
ATOM 2235 N N . LEU A 1 284 ? 9.635 9.892 -7.815 1.00 73.38 284 LEU A N 1
ATOM 2236 C CA . LEU A 1 284 ? 9.708 10.445 -9.158 1.00 73.38 284 LEU A CA 1
ATOM 2237 C C . LEU A 1 284 ? 9.641 11.982 -9.129 1.00 73.38 284 LEU A C 1
ATOM 2239 O O . LEU A 1 284 ? 9.019 12.560 -8.227 1.00 73.38 284 LEU A O 1
ATOM 2243 N N . PRO A 1 285 ? 10.230 12.672 -10.121 1.00 64.06 285 PRO A N 1
ATOM 2244 C CA . PRO A 1 285 ? 10.062 14.110 -10.292 1.00 64.06 285 PRO A CA 1
ATOM 2245 C C . PRO A 1 285 ? 8.571 14.473 -10.413 1.00 64.06 285 PRO A C 1
ATOM 2247 O O . PRO A 1 285 ? 7.915 14.134 -11.390 1.00 64.06 285 PRO A O 1
ATOM 2250 N N . GLY A 1 286 ? 8.023 15.157 -9.402 1.00 61.44 286 GLY A N 1
ATOM 2251 C CA . GLY A 1 286 ? 6.591 15.485 -9.330 1.00 61.44 286 GLY A CA 1
ATOM 2252 C C . GLY A 1 286 ? 5.718 14.500 -8.546 1.00 61.44 286 GLY A C 1
ATOM 2253 O O . GLY A 1 286 ? 4.510 14.715 -8.468 1.00 61.44 286 GLY A O 1
ATOM 2254 N N . GLY A 1 287 ? 6.315 13.478 -7.925 1.00 68.75 287 GLY A N 1
ATOM 2255 C CA . GLY A 1 287 ? 5.625 12.438 -7.158 1.00 68.75 287 GLY A CA 1
ATOM 2256 C C . GLY A 1 287 ? 4.889 11.425 -8.042 1.00 68.75 287 GLY A C 1
ATOM 2257 O O . GLY A 1 287 ? 5.071 11.395 -9.257 1.00 68.75 287 GLY A O 1
ATOM 2258 N N . GLY A 1 288 ? 4.062 10.583 -7.422 1.00 72.25 288 GLY A N 1
ATOM 2259 C CA . GLY A 1 288 ? 3.300 9.543 -8.118 1.00 72.25 288 GLY A CA 1
ATOM 2260 C C . GLY A 1 288 ? 4.016 8.190 -8.160 1.00 72.25 288 GLY A C 1
ATOM 2261 O O . GLY A 1 288 ? 5.049 7.991 -7.512 1.00 72.25 288 GLY A O 1
ATOM 2262 N N . ALA A 1 289 ? 3.428 7.234 -8.886 1.00 69.44 289 ALA A N 1
ATOM 2263 C CA . ALA A 1 289 ? 3.893 5.840 -8.964 1.00 69.44 289 ALA A CA 1
ATOM 2264 C C . ALA A 1 289 ? 4.101 5.161 -7.593 1.00 69.44 289 ALA A C 1
ATOM 2266 O O . ALA A 1 289 ? 4.901 4.229 -7.462 1.00 69.44 289 ALA A O 1
ATOM 2267 N N . GLY A 1 290 ? 3.388 5.628 -6.562 1.00 65.25 290 GLY A N 1
ATOM 2268 C CA . GLY A 1 290 ? 3.372 4.972 -5.265 1.00 65.25 290 GLY A CA 1
ATOM 2269 C C . GLY A 1 290 ? 4.542 5.281 -4.330 1.00 65.25 290 GLY A C 1
ATOM 2270 O O . GLY A 1 290 ? 4.605 4.684 -3.255 1.00 65.25 290 GLY A O 1
ATOM 2271 N N . GLU A 1 291 ? 5.454 6.192 -4.691 1.00 74.00 291 GLU A N 1
ATOM 2272 C CA . GLU A 1 291 ? 6.573 6.574 -3.821 1.00 74.00 291 GLU A CA 1
ATOM 2273 C C . GLU A 1 291 ? 6.369 7.930 -3.158 1.00 74.00 291 GLU A C 1
ATOM 2275 O O . GLU A 1 291 ? 6.181 8.963 -3.808 1.00 74.00 291 GLU A O 1
ATOM 2280 N N . PHE A 1 292 ? 6.470 7.926 -1.833 1.00 61.78 292 PHE A N 1
ATOM 2281 C CA . PHE A 1 292 ? 6.403 9.132 -1.026 1.00 61.78 292 PHE A CA 1
ATOM 2282 C C . PHE A 1 292 ? 7.697 9.938 -1.177 1.00 61.78 292 PHE A C 1
ATOM 2284 O O . PHE A 1 292 ? 8.797 9.401 -1.040 1.00 61.78 292 PHE A O 1
ATOM 2291 N N . LYS A 1 293 ? 7.587 11.249 -1.408 1.00 54.75 293 LYS A N 1
ATOM 2292 C CA . LYS A 1 293 ? 8.744 12.141 -1.315 1.00 54.75 293 LYS A CA 1
ATOM 2293 C C . LYS A 1 293 ? 9.083 12.322 0.160 1.00 54.75 293 LYS A C 1
ATOM 2295 O O . LYS A 1 293 ? 8.440 13.113 0.846 1.00 54.75 293 LYS A O 1
ATOM 2300 N N . VAL A 1 294 ? 10.084 11.595 0.658 1.00 50.69 294 VAL A N 1
ATOM 2301 C CA . VAL A 1 294 ? 10.680 11.921 1.960 1.00 50.69 294 VAL A CA 1
ATOM 2302 C C . VAL A 1 294 ? 11.156 13.369 1.859 1.00 50.69 294 VAL A C 1
ATOM 2304 O O . VAL A 1 294 ? 11.932 13.702 0.961 1.00 50.69 294 VAL A O 1
ATOM 2307 N N . GLN A 1 295 ? 10.628 14.256 2.705 1.00 43.81 295 GLN A N 1
ATOM 2308 C CA . GLN A 1 295 ? 11.143 15.618 2.790 1.00 43.81 295 GLN A CA 1
ATOM 2309 C C . GLN A 1 295 ? 12.581 15.513 3.292 1.00 43.81 295 GLN A C 1
ATOM 2311 O O . GLN A 1 295 ? 12.819 15.260 4.468 1.00 43.81 295 GLN A O 1
ATOM 2316 N N . THR A 1 296 ? 13.541 15.641 2.383 1.00 36.59 296 THR A N 1
ATOM 2317 C CA . THR A 1 296 ? 14.936 15.864 2.744 1.00 36.59 296 THR A CA 1
ATOM 2318 C C . THR A 1 296 ? 15.011 17.265 3.336 1.00 36.59 296 THR A C 1
ATOM 2320 O O . THR A 1 296 ? 14.822 18.243 2.609 1.00 36.59 296 THR A O 1
ATOM 2323 N N . SER A 1 297 ? 15.181 17.334 4.656 1.00 30.42 297 SER A N 1
ATOM 2324 C CA . SER A 1 297 ? 15.549 18.547 5.392 1.00 30.42 297 SER A CA 1
ATOM 2325 C C . SER A 1 297 ? 16.886 19.097 4.921 1.00 30.42 297 SER A C 1
ATOM 2327 O O . SER A 1 297 ? 17.798 18.253 4.752 1.00 30.42 297 SER A O 1
#

Radius of gyration: 27.52 Å; chains: 1; bounding box: 66×65×88 Å

Secondary structure (DSSP, 8-state):
-PPPP---------SHHHHHHHHHHHHHHHHHHHHHHHHHHHSPEEEEEE-HHHHHHHHTTT--HHHHHGGGSEE-S--EEEE-TTS-EEEE--EEPEEEEGGG-SPPPHHHHHHHHHHHHHHS------SS--TT-HHHHHHHHHHHHHHHHH---HHHHHHHHHHHHHTTT-TT-STTSEEEEEEEEETT-TTHHHHHHHHHHHHHHHTTTT--TT-EEEEEEEEETTTS-HHHHHHHHHHHHHHH-TTTEEEEEE------TTTTPPPPP--STTT--PPPTTS-TT-------

Organism: NCBI:txid1461544

Sequence (297 aa):
KQPVRIECGGRSRRGEGGAMAVLSARAHRTLQDLQEEVAERTGPSCLVSCSPEVDSYCQKSGLSFVHLLRPFCQLKNVNAPVRTVGDSAYRIQDLTIRVYDGRTMYQPTVAQGDDHLAHVLSSYRVEKEIEGVDAGSEESLRGYLNSKIERAREVKVPWWRKFRQEYDRLLLFGTHETLDLPVAAIIAVNSSDPDVVSKTKALVERTRQEHADVWNPNLLKHFVLVHDCQNGDMEMAKRQLEGMKLAFGKNECHMVHLNGKVPDLLNGTPPIPDLWSECIKESLPGGGAGEFKVQTS

InterPro domains:
  IPR024420 TRAPP III complex, Trs85 [PF12739] (41-278)
  IPR024420 TRAPP III complex, Trs85 [PTHR12975] (32-283)

Foldseek 3Di:
DDDDDDDDDDDDPPDPVVVVVVLVVVVVVVVVVVVVVVQQLLAAEEEEFEDVVQQVVQVLVLDGPQLVCQLVQWAAQPQDWDADPVRDIDTDRIGGYHYFYLVQQAADDPVLLVVQLVVLLVVDDPPPPPDPQDPDDPVSVVVVVVVVVVVVSVDDPVSVVVSVVSVSLNCGNDPPDPSNQHLAYEYEYELQDPARPVVSVVRVVVSCVSPVVRDDPNRHYAYEHEYEPPPGDVVSSVVNQVVCCVRPNVVRTYYDYDDPDDPPPPPPPPDDDDSRPVPADDAGDVGHSRHDDSPDD